Protein AF-A0AAW7ZIC2-F1 (afdb_monomer)

Secondary structure (DSSP, 8-state):
----------PPPHHHHHHHHHHHHHHHHHHHHHHHHHHHHHHHHHHHHHHHHHHHHHHHHHHHHHHT-SEEEE-TTSSEEEEEEEEE-TTS-EEEEEEEEEEETTTTEEEEEEEESSSPPPPEEEESSEEEEEEEEETTEEEEEEEE-------SS-----S--S-EEEEEEEE---GGGSS--

Sequence (185 aa):
MKLPFASTKAGFTLIEIMVVTSLVCILLAINYSLVQNHTLLAKKGYYRGDVHENLRLAANRMSRDIRQALEYTIGVDQRSIQITRSERDGAGNEVIRYITYSHDPVDMEVERSTRLTGPVSSPLPLASHICSLKFEQEGNAVVITITGEKTYVKEGDKGNELYDWQPYGLVLQTKVTPKLYRELQ

Organism: NCBI:txid1397668

Nearest PDB structures (foldseek):
  3doa-assembly1_A  TM=6.019E-01  e=7.765E+00  Staphylococcus aureus subsp. aureus Mu50
  5h3x-assembly1_A  TM=5.223E-01  e=6.239E+00  Streptococcus suis
  5im6-assembly1_U  TM=3.559E-01  e=5.907E+00  Deinococcus radiodurans R1 = ATCC 13939 = DSM 20539

Structure (mmCIF, N/CA/C/O backbone):
data_AF-A0AAW7ZIC2-F1
#
_entry.id   AF-A0AAW7ZIC2-F1
#
loop_
_atom_site.group_PDB
_atom_site.id
_atom_site.type_symbol
_atom_site.label_atom_id
_atom_site.label_alt_id
_atom_site.label_comp_id
_atom_site.label_asym_id
_atom_site.label_entity_id
_atom_site.label_seq_id
_atom_site.pdbx_PDB_ins_code
_atom_site.Cartn_x
_atom_site.Cartn_y
_atom_site.Cartn_z
_atom_site.occupancy
_atom_site.B_iso_or_equiv
_atom_site.auth_seq_id
_atom_site.auth_comp_id
_atom_site.auth_asym_id
_atom_site.auth_atom_id
_atom_site.pdbx_PDB_model_num
ATOM 1 N N . MET A 1 1 ? 77.230 -2.642 -27.133 1.00 43.75 1 MET A N 1
ATOM 2 C CA . MET A 1 1 ? 75.980 -3.426 -27.213 1.00 43.75 1 MET A CA 1
ATOM 3 C C . MET A 1 1 ? 74.828 -2.441 -27.403 1.00 43.75 1 MET A C 1
ATOM 5 O O . MET A 1 1 ? 74.472 -1.755 -26.458 1.00 43.75 1 MET A O 1
ATOM 9 N N . LYS A 1 2 ? 74.358 -2.242 -28.642 1.00 39.69 2 LYS A N 1
ATOM 10 C CA . LYS A 1 2 ? 73.239 -1.344 -28.989 1.00 39.69 2 LYS A CA 1
ATOM 11 C C . LYS A 1 2 ? 72.136 -2.206 -29.605 1.00 39.69 2 LYS A C 1
ATOM 13 O O . LYS A 1 2 ? 72.404 -2.901 -30.579 1.00 39.69 2 LYS A O 1
ATOM 18 N N . LEU A 1 3 ? 70.944 -2.189 -29.013 1.00 48.09 3 LEU A N 1
ATOM 19 C CA . LEU A 1 3 ? 69.752 -2.845 -29.555 1.00 48.09 3 LEU A CA 1
ATOM 20 C C . LEU A 1 3 ? 69.249 -2.045 -30.768 1.00 48.09 3 LEU A C 1
ATOM 22 O O . LEU A 1 3 ? 69.029 -0.838 -30.627 1.00 48.09 3 LEU A O 1
ATOM 26 N N . PRO A 1 4 ? 69.059 -2.663 -31.946 1.00 51.03 4 PRO A N 1
ATOM 27 C CA . PRO A 1 4 ? 68.493 -1.979 -33.093 1.00 51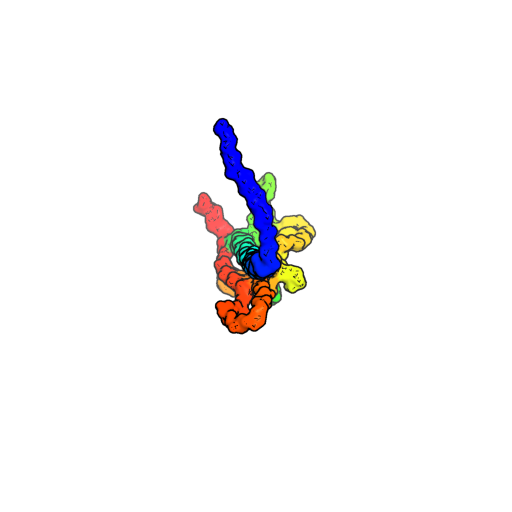.03 4 PRO A CA 1
ATOM 28 C C . PRO A 1 4 ? 66.964 -2.032 -33.005 1.00 51.03 4 PRO A C 1
ATOM 30 O O . PRO A 1 4 ? 66.328 -2.915 -33.571 1.00 51.03 4 PRO A O 1
ATOM 33 N N . PHE A 1 5 ? 66.349 -1.057 -32.333 1.00 55.12 5 PHE A N 1
ATOM 34 C CA . PHE A 1 5 ? 64.976 -0.679 -32.673 1.00 55.12 5 PHE A CA 1
ATOM 35 C C . PHE A 1 5 ? 65.039 0.155 -33.953 1.00 55.12 5 PHE A C 1
ATOM 37 O O . PHE A 1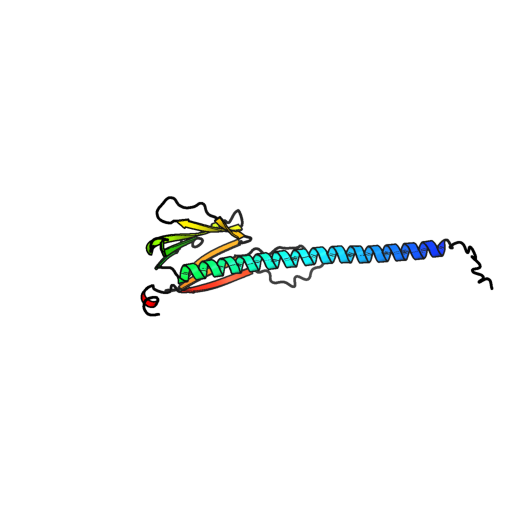 5 ? 65.061 1.385 -33.928 1.00 55.12 5 PHE A O 1
ATOM 44 N N . ALA A 1 6 ? 65.145 -0.535 -35.088 1.00 50.00 6 ALA A N 1
ATOM 45 C CA . ALA A 1 6 ? 64.889 0.064 -36.383 1.00 50.00 6 ALA A CA 1
ATOM 46 C C . ALA A 1 6 ? 63.402 0.450 -36.422 1.00 50.00 6 ALA A C 1
ATOM 48 O O . ALA A 1 6 ? 62.524 -0.393 -36.579 1.00 50.00 6 ALA A O 1
ATOM 49 N N . SER A 1 7 ? 63.123 1.736 -36.213 1.00 60.91 7 SER A N 1
ATOM 50 C CA . SER A 1 7 ? 61.813 2.329 -36.460 1.00 60.91 7 SER A CA 1
ATOM 51 C C . SER A 1 7 ? 61.608 2.432 -37.970 1.00 60.91 7 SER A C 1
ATOM 53 O O . SER A 1 7 ? 61.922 3.442 -38.600 1.00 60.91 7 SER A O 1
ATOM 55 N N . THR A 1 8 ? 61.118 1.356 -38.579 1.00 53.00 8 THR A N 1
ATOM 56 C CA . THR A 1 8 ? 60.571 1.395 -39.934 1.00 53.00 8 THR A CA 1
ATOM 57 C C . THR A 1 8 ? 59.253 2.158 -39.863 1.00 53.00 8 THR A C 1
ATOM 59 O O . THR A 1 8 ? 58.250 1.639 -39.379 1.00 53.00 8 THR A O 1
ATOM 62 N N . LYS A 1 9 ? 59.252 3.419 -40.310 1.00 59.09 9 LYS A N 1
ATOM 63 C CA . LYS A 1 9 ? 58.033 4.207 -40.532 1.00 59.09 9 LYS A CA 1
ATOM 64 C C . LYS A 1 9 ? 57.264 3.624 -41.724 1.00 59.09 9 LYS A C 1
ATOM 66 O O . LYS A 1 9 ? 57.285 4.188 -42.813 1.00 59.09 9 LYS A O 1
ATOM 71 N N . ALA A 1 10 ? 56.632 2.470 -41.540 1.00 66.50 10 ALA A N 1
ATOM 72 C CA . ALA A 1 10 ? 55.612 1.989 -42.458 1.00 66.50 10 ALA A CA 1
ATOM 73 C C . ALA A 1 10 ? 54.361 2.850 -42.230 1.00 66.50 10 ALA A C 1
ATOM 75 O O . ALA A 1 10 ? 53.795 2.848 -41.139 1.00 66.50 10 ALA A O 1
ATOM 76 N N . GLY A 1 11 ? 53.997 3.673 -43.215 1.00 70.88 11 GLY A N 1
ATOM 77 C CA . GLY A 1 11 ? 52.745 4.424 -43.171 1.00 70.88 11 GLY A CA 1
ATOM 78 C C . GLY A 1 11 ? 51.557 3.467 -43.246 1.00 70.88 11 GLY A C 1
ATOM 79 O O . GLY A 1 11 ? 51.609 2.485 -43.984 1.00 70.88 11 GLY A O 1
ATOM 80 N N . PHE A 1 12 ? 50.497 3.753 -42.490 1.00 78.06 12 PHE A N 1
ATOM 81 C CA . PHE A 1 12 ? 49.258 2.984 -42.569 1.00 78.06 12 PHE A CA 1
ATOM 82 C C . PHE A 1 12 ? 48.650 3.105 -43.962 1.00 78.06 12 PHE A C 1
ATOM 84 O O . PHE A 1 12 ? 48.563 4.199 -44.529 1.00 78.06 12 PHE A O 1
ATOM 91 N N . THR A 1 13 ? 48.219 1.977 -44.515 1.00 88.44 13 THR A N 1
ATOM 92 C CA . THR A 1 13 ? 47.515 1.987 -45.797 1.00 88.44 13 THR A CA 1
ATOM 93 C C . THR A 1 13 ? 46.092 2.512 -45.602 1.00 88.44 13 THR A C 1
ATOM 95 O O . THR A 1 13 ? 45.477 2.324 -44.552 1.00 88.44 13 THR A O 1
ATOM 98 N N . LEU A 1 14 ? 45.536 3.170 -46.623 1.00 85.12 14 LEU A N 1
ATOM 99 C CA . LEU A 1 14 ? 44.177 3.720 -46.551 1.00 85.12 14 LEU A CA 1
ATOM 100 C C . LEU A 1 14 ? 43.138 2.625 -46.253 1.00 85.12 14 LEU A C 1
ATOM 102 O O . LEU A 1 14 ? 42.216 2.844 -45.471 1.00 85.12 14 LEU A O 1
ATOM 106 N N . ILE A 1 15 ? 43.332 1.426 -46.811 1.00 92.31 15 ILE A N 1
ATOM 107 C CA . ILE A 1 15 ? 42.458 0.274 -46.568 1.00 92.31 15 ILE A CA 1
ATOM 108 C C . ILE A 1 15 ? 42.515 -0.208 -45.114 1.00 92.31 15 ILE A C 1
ATOM 110 O O . ILE A 1 15 ? 41.482 -0.530 -44.538 1.00 92.31 15 ILE A O 1
ATOM 114 N N . GLU A 1 16 ? 43.689 -0.193 -44.485 1.00 85.25 16 GLU A N 1
ATOM 115 C CA . GLU A 1 16 ? 43.855 -0.575 -43.082 1.00 85.25 16 GLU A CA 1
ATOM 116 C C . GLU A 1 16 ? 43.111 0.392 -42.153 1.00 85.25 16 GLU A C 1
ATOM 118 O O . GLU A 1 16 ? 42.396 -0.042 -41.252 1.00 85.25 16 GLU A O 1
ATOM 123 N N . ILE A 1 17 ? 43.160 1.697 -42.441 1.00 90.62 17 ILE A N 1
ATOM 124 C CA . ILE A 1 17 ? 42.385 2.706 -41.702 1.00 90.62 17 ILE A CA 1
ATOM 125 C C . ILE A 1 17 ? 40.875 2.493 -41.892 1.00 90.62 17 ILE A C 1
ATOM 127 O O . ILE A 1 17 ? 40.112 2.607 -40.930 1.00 90.62 17 ILE A O 1
ATOM 131 N N . MET A 1 18 ? 40.415 2.143 -43.097 1.00 91.56 18 MET A N 1
ATOM 132 C CA . MET A 1 18 ? 38.996 1.842 -43.339 1.00 91.56 18 MET A CA 1
ATOM 133 C C . MET A 1 18 ? 38.531 0.602 -42.568 1.00 91.56 18 MET A C 1
ATOM 135 O O . MET A 1 18 ? 37.459 0.609 -41.965 1.00 91.56 18 MET A O 1
ATOM 139 N N . VAL A 1 19 ? 39.350 -0.450 -42.529 1.00 94.50 19 VAL A N 1
ATOM 140 C CA . VAL A 1 19 ? 39.033 -1.668 -41.772 1.00 94.50 19 VAL A CA 1
ATOM 141 C C . VAL A 1 19 ? 38.990 -1.366 -40.275 1.00 94.50 19 VAL A C 1
ATOM 143 O O . VAL A 1 19 ? 38.003 -1.695 -39.618 1.00 94.50 19 VAL A O 1
ATOM 146 N N . VAL A 1 20 ? 39.993 -0.674 -39.731 1.00 95.31 20 VAL A N 1
ATOM 147 C CA . VAL A 1 20 ? 40.028 -0.314 -38.304 1.00 95.31 20 VAL A CA 1
ATOM 148 C C . VAL A 1 20 ? 38.837 0.564 -37.923 1.00 95.31 20 VAL A C 1
ATOM 150 O O . VAL A 1 20 ? 38.175 0.287 -36.925 1.00 95.31 20 VAL A O 1
ATOM 153 N N . THR A 1 21 ? 38.509 1.582 -38.721 1.00 94.25 21 THR A N 1
ATOM 154 C CA . THR A 1 21 ? 37.351 2.446 -38.436 1.00 94.25 21 THR A CA 1
ATOM 155 C C . THR A 1 21 ? 36.039 1.666 -38.493 1.00 94.25 21 THR A C 1
ATOM 157 O O . THR A 1 21 ? 35.212 1.826 -37.598 1.00 94.25 21 THR A O 1
ATOM 160 N N . SER A 1 22 ? 35.872 0.748 -39.452 1.00 94.75 22 SER A N 1
ATOM 161 C CA . SER A 1 22 ? 34.688 -0.119 -39.520 1.00 94.75 22 SER A CA 1
ATOM 162 C C . SER A 1 22 ? 34.536 -1.015 -38.283 1.00 94.75 22 SER A C 1
ATOM 164 O O . SER A 1 22 ? 33.446 -1.108 -37.717 1.00 94.75 22 SER A O 1
ATOM 166 N N . LEU A 1 23 ? 35.635 -1.603 -37.798 1.00 96.12 23 LEU A N 1
ATOM 167 C CA . LEU A 1 23 ? 35.641 -2.435 -36.594 1.00 96.12 23 LEU A CA 1
ATOM 168 C C . LEU A 1 23 ? 35.321 -1.613 -35.345 1.00 96.12 23 LEU A C 1
ATOM 170 O O . LEU A 1 23 ? 34.541 -2.056 -34.503 1.00 96.12 23 LEU A O 1
ATOM 174 N N . VAL A 1 24 ? 35.863 -0.397 -35.244 1.00 96.56 24 VAL A N 1
ATOM 175 C CA . VAL A 1 24 ? 35.547 0.530 -34.150 1.00 96.56 24 VAL A CA 1
ATOM 176 C C . VAL A 1 24 ? 34.067 0.917 -34.175 1.00 96.56 24 VAL A C 1
ATOM 178 O O . VAL A 1 24 ? 33.423 0.884 -33.129 1.00 96.56 24 VAL A O 1
ATOM 181 N N . CYS A 1 25 ? 33.486 1.211 -35.342 1.00 97.00 25 CYS A N 1
ATOM 182 C CA . CYS A 1 25 ? 32.055 1.506 -35.460 1.00 97.00 25 CYS A CA 1
ATOM 183 C C . CYS A 1 25 ? 31.180 0.330 -35.007 1.00 97.00 25 CYS A C 1
ATOM 185 O O . CYS A 1 25 ? 30.217 0.539 -34.270 1.00 97.00 25 CYS A O 1
ATOM 187 N N . ILE A 1 26 ? 31.528 -0.902 -35.390 1.00 97.00 26 ILE A N 1
ATOM 188 C CA . ILE A 1 26 ? 30.808 -2.108 -34.955 1.00 97.00 26 ILE A CA 1
ATOM 189 C C . ILE A 1 26 ? 30.923 -2.284 -33.437 1.00 97.00 26 ILE A C 1
ATOM 191 O O . ILE A 1 26 ? 29.915 -2.499 -32.764 1.00 97.00 26 ILE A O 1
ATOM 195 N N . LEU A 1 27 ? 32.125 -2.138 -32.874 1.00 96.62 27 LEU A N 1
ATOM 196 C CA . LEU A 1 27 ? 32.345 -2.234 -31.429 1.00 96.62 27 LEU A CA 1
ATOM 197 C C . LEU A 1 27 ? 31.555 -1.175 -30.654 1.00 96.62 27 LEU A C 1
ATOM 199 O O . LEU A 1 27 ? 30.980 -1.480 -29.608 1.00 96.62 27 LEU A O 1
ATOM 203 N N . LEU A 1 28 ? 31.494 0.057 -31.158 1.00 95.88 28 LEU A N 1
ATOM 204 C CA . LEU A 1 28 ? 30.704 1.126 -30.551 1.00 95.88 28 LEU A CA 1
ATOM 205 C C . LEU A 1 28 ? 29.201 0.843 -30.643 1.00 95.88 28 LEU A C 1
ATOM 207 O O . LEU A 1 28 ? 28.496 1.043 -29.658 1.00 95.88 28 LEU A O 1
ATOM 211 N N . ALA A 1 29 ? 28.716 0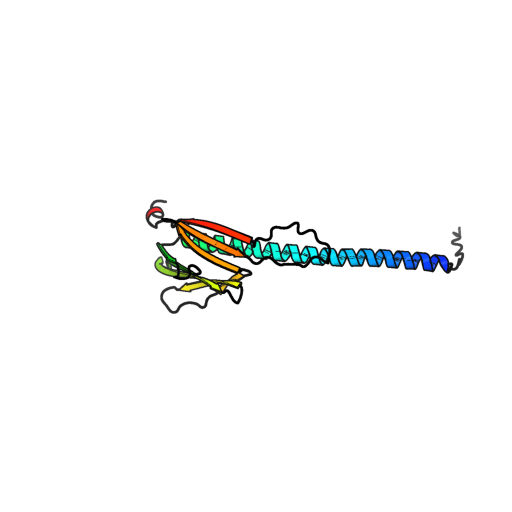.323 -31.773 1.00 94.94 29 ALA A N 1
ATOM 212 C CA . ALA A 1 29 ? 27.312 -0.048 -31.941 1.00 94.94 29 ALA A CA 1
ATOM 213 C C . ALA A 1 29 ? 26.891 -1.162 -30.968 1.00 94.94 29 ALA A C 1
ATOM 215 O O . ALA A 1 29 ? 25.844 -1.059 -30.325 1.00 94.94 29 ALA A O 1
ATOM 216 N N . ILE A 1 30 ? 27.731 -2.190 -30.799 1.00 95.38 30 ILE A N 1
ATOM 217 C CA . ILE A 1 30 ? 27.494 -3.275 -29.836 1.00 95.38 30 ILE A CA 1
ATOM 218 C C . ILE A 1 30 ? 27.468 -2.725 -28.406 1.00 95.38 30 ILE A C 1
ATOM 220 O O . ILE A 1 30 ? 26.523 -2.995 -27.665 1.00 95.38 30 ILE A O 1
ATOM 224 N N . ASN A 1 31 ? 28.460 -1.915 -28.023 1.00 92.75 31 ASN A N 1
ATOM 225 C CA . ASN A 1 31 ? 28.505 -1.309 -26.689 1.00 92.75 31 ASN A CA 1
ATOM 226 C C . ASN A 1 31 ? 27.286 -0.424 -26.417 1.00 92.75 31 ASN A C 1
ATOM 228 O O . ASN A 1 31 ? 26.676 -0.526 -25.354 1.00 92.75 31 ASN A O 1
ATOM 232 N N . TYR A 1 32 ? 26.890 0.403 -27.384 1.00 93.50 32 TYR A N 1
ATOM 233 C CA . TYR A 1 32 ? 25.706 1.245 -27.262 1.00 93.50 32 TYR A CA 1
ATOM 234 C C . TYR A 1 32 ? 24.438 0.409 -27.056 1.00 93.50 32 TYR A C 1
ATOM 236 O O . TYR A 1 32 ? 23.650 0.694 -26.152 1.00 93.50 32 TYR A O 1
ATOM 244 N N . SER A 1 33 ? 24.267 -0.668 -27.830 1.00 90.25 33 SER A N 1
ATOM 245 C CA . SER A 1 33 ? 23.132 -1.580 -27.668 1.00 90.25 33 SER A CA 1
ATOM 246 C C . SER A 1 33 ? 23.122 -2.256 -26.295 1.00 90.25 33 SER A C 1
ATOM 248 O O . SER A 1 33 ? 22.057 -2.373 -25.691 1.00 90.25 33 SER A O 1
ATOM 250 N N . LEU A 1 34 ? 24.280 -2.682 -25.783 1.00 89.44 34 LEU A N 1
ATOM 251 C CA . LEU A 1 34 ? 24.381 -3.297 -24.458 1.00 89.44 34 LEU A CA 1
ATOM 252 C C . LEU A 1 34 ? 24.001 -2.315 -23.347 1.00 89.44 34 LEU A C 1
ATOM 254 O O . LEU A 1 34 ? 23.218 -2.671 -22.469 1.00 89.44 34 LEU A O 1
ATOM 258 N N . VAL A 1 35 ? 24.490 -1.074 -23.400 1.00 88.38 35 VAL A N 1
ATOM 259 C CA . VAL A 1 35 ? 24.160 -0.042 -22.403 1.00 88.38 35 VAL A CA 1
ATOM 260 C C . VAL A 1 35 ? 22.661 0.275 -22.409 1.00 88.38 35 VAL A C 1
ATOM 262 O O . VAL A 1 35 ? 22.039 0.330 -21.346 1.00 88.38 35 VAL A O 1
ATOM 265 N N . GLN A 1 36 ? 22.051 0.424 -23.586 1.00 81.25 36 GLN A N 1
ATOM 266 C CA . GLN A 1 36 ? 20.606 0.651 -23.697 1.00 81.25 36 GLN A CA 1
ATOM 267 C C . GLN A 1 36 ? 19.807 -0.513 -23.094 1.00 81.25 36 GLN A C 1
ATOM 269 O O . GLN A 1 36 ? 18.943 -0.303 -22.244 1.00 81.25 36 GLN A O 1
ATOM 274 N N . ASN A 1 37 ? 20.160 -1.754 -23.432 1.00 77.62 37 ASN A N 1
ATOM 275 C CA . ASN A 1 37 ? 19.476 -2.931 -22.898 1.00 77.62 37 ASN A CA 1
ATOM 276 C C . ASN A 1 37 ? 19.650 -3.072 -21.378 1.00 77.62 37 ASN A C 1
ATOM 278 O O . ASN A 1 37 ? 18.678 -3.327 -20.667 1.00 77.62 37 ASN A O 1
ATOM 282 N N . HIS A 1 38 ? 20.856 -2.851 -20.848 1.00 77.62 38 HIS A N 1
ATOM 283 C CA . HIS A 1 38 ? 21.102 -2.917 -19.406 1.00 77.62 38 HIS A CA 1
ATOM 284 C C . HIS A 1 38 ? 20.337 -1.849 -18.628 1.00 77.62 38 HIS A C 1
ATOM 286 O O . HIS A 1 38 ? 19.777 -2.152 -17.576 1.00 77.62 38 HIS A O 1
ATOM 292 N N . THR A 1 39 ? 20.274 -0.615 -19.129 1.00 74.31 39 THR A N 1
ATOM 293 C CA . THR A 1 39 ? 19.537 0.458 -18.444 1.00 74.31 39 THR A CA 1
ATOM 294 C C . THR A 1 39 ? 18.030 0.206 -18.430 1.00 74.31 39 THR A C 1
ATOM 296 O O . THR A 1 39 ? 17.388 0.449 -17.407 1.00 74.31 39 THR A O 1
ATOM 299 N N . LEU A 1 40 ? 17.466 -0.337 -19.513 1.00 70.12 40 LEU A N 1
ATOM 300 C CA . LEU A 1 40 ? 16.058 -0.741 -19.568 1.00 70.12 40 LEU A CA 1
ATOM 301 C C . LEU A 1 40 ? 15.756 -1.887 -18.592 1.00 70.12 40 LEU A C 1
ATOM 303 O O . LEU A 1 40 ? 14.794 -1.809 -17.824 1.00 70.12 40 LEU A O 1
ATOM 307 N N . LEU A 1 41 ? 16.600 -2.922 -18.573 1.00 69.06 41 LEU A N 1
ATOM 308 C CA . LEU A 1 41 ? 16.445 -4.065 -17.670 1.00 69.06 41 LEU A CA 1
A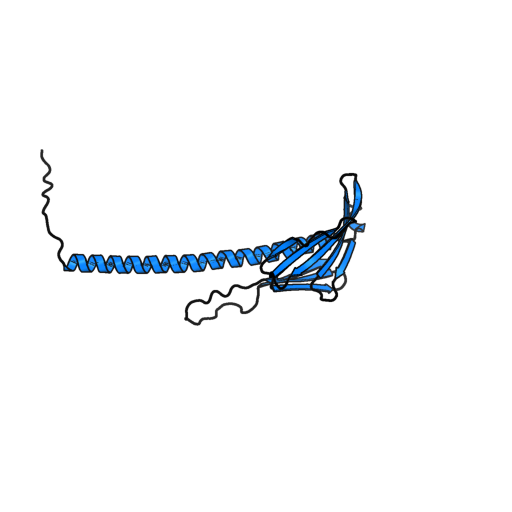TOM 309 C C . LEU A 1 41 ? 16.604 -3.669 -16.197 1.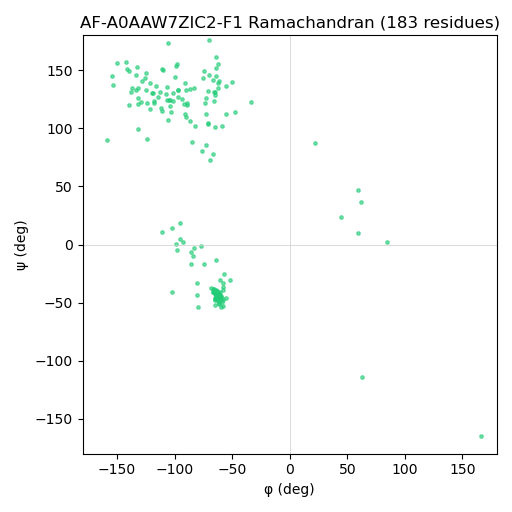00 69.06 41 LEU A C 1
ATOM 311 O O . LEU A 1 41 ? 15.811 -4.102 -15.362 1.00 69.06 41 LEU A O 1
ATOM 315 N N . ALA A 1 42 ? 17.582 -2.818 -15.877 1.00 63.34 42 ALA A N 1
ATOM 316 C CA . ALA A 1 42 ? 17.809 -2.342 -14.517 1.00 63.34 42 ALA A CA 1
ATOM 317 C C . ALA A 1 42 ? 16.594 -1.563 -13.999 1.00 63.34 42 ALA A C 1
ATOM 319 O O . ALA A 1 42 ? 16.057 -1.897 -12.945 1.00 63.34 42 ALA A O 1
ATOM 320 N N . LYS A 1 43 ? 16.091 -0.590 -14.772 1.00 64.25 43 LYS A N 1
ATOM 321 C CA . LYS A 1 43 ? 14.902 0.199 -14.402 1.00 64.25 43 LYS A CA 1
ATOM 322 C C . LYS A 1 43 ? 13.669 -0.678 -14.159 1.00 64.25 43 LYS A C 1
ATOM 324 O O . LYS A 1 43 ? 12.932 -0.436 -13.208 1.00 64.25 43 LYS A O 1
ATOM 329 N N . LYS A 1 44 ? 13.476 -1.724 -14.971 1.00 62.34 44 LYS A N 1
ATOM 330 C CA . LYS A 1 44 ? 12.378 -2.695 -14.809 1.00 62.34 44 LYS A CA 1
ATOM 331 C C . LYS A 1 44 ? 12.495 -3.498 -13.509 1.00 62.34 44 LYS A C 1
ATOM 333 O O . LYS A 1 44 ? 11.484 -3.738 -12.851 1.00 62.34 44 LYS A O 1
ATOM 338 N N . GLY A 1 45 ? 13.709 -3.919 -13.151 1.00 60.12 45 GLY A N 1
ATOM 339 C CA . GLY A 1 45 ? 13.982 -4.660 -11.918 1.00 60.12 45 GLY A CA 1
ATOM 340 C C . GLY A 1 45 ? 13.701 -3.838 -10.661 1.00 60.12 45 GLY A C 1
ATOM 341 O O . GLY A 1 45 ? 12.999 -4.325 -9.778 1.00 60.12 45 GLY A O 1
ATOM 342 N N . TYR A 1 46 ? 14.186 -2.591 -10.623 1.00 60.91 46 TYR A N 1
ATOM 343 C CA . TYR A 1 46 ? 13.965 -1.680 -9.495 1.00 60.91 46 TYR A CA 1
ATOM 344 C C . TYR A 1 46 ? 12.479 -1.417 -9.268 1.00 60.91 46 TYR A C 1
ATOM 346 O O . TYR A 1 46 ? 11.962 -1.742 -8.208 1.00 60.91 46 TYR A O 1
ATOM 354 N N . TYR A 1 47 ? 11.757 -0.980 -10.303 1.00 67.81 47 TYR A N 1
ATOM 355 C CA . TYR A 1 47 ? 10.345 -0.635 -10.146 1.00 67.81 47 TYR A CA 1
ATOM 356 C C . TYR A 1 47 ? 9.489 -1.835 -9.708 1.00 67.81 47 TYR A C 1
ATOM 358 O O . TYR A 1 47 ? 8.634 -1.721 -8.833 1.00 67.81 47 TYR A O 1
ATOM 366 N N . ARG A 1 48 ? 9.718 -3.024 -10.286 1.00 69.12 48 ARG A N 1
ATOM 367 C CA . ARG A 1 48 ? 8.995 -4.235 -9.868 1.00 69.12 48 ARG A CA 1
ATOM 368 C C . ARG A 1 48 ? 9.300 -4.601 -8.412 1.00 69.12 48 ARG A C 1
ATOM 370 O O . ARG A 1 48 ? 8.394 -5.039 -7.704 1.00 69.12 48 ARG A O 1
ATOM 377 N N . GLY A 1 49 ? 10.557 -4.461 -7.991 1.00 74.69 49 GLY A N 1
ATOM 378 C CA . GLY A 1 49 ? 10.970 -4.665 -6.604 1.00 74.69 49 GLY A CA 1
ATOM 379 C C . GLY A 1 49 ? 10.232 -3.723 -5.657 1.00 74.69 49 GLY A C 1
ATOM 380 O O . GLY A 1 49 ? 9.607 -4.193 -4.708 1.00 74.69 49 GLY A O 1
ATOM 381 N N . ASP A 1 50 ? 10.211 -2.435 -5.993 1.00 83.25 50 ASP A N 1
ATOM 382 C CA . ASP A 1 50 ? 9.603 -1.381 -5.181 1.00 83.25 50 ASP A CA 1
ATOM 383 C C . ASP A 1 50 ? 8.096 -1.608 -4.989 1.00 83.25 50 ASP A C 1
ATOM 385 O O . ASP A 1 50 ? 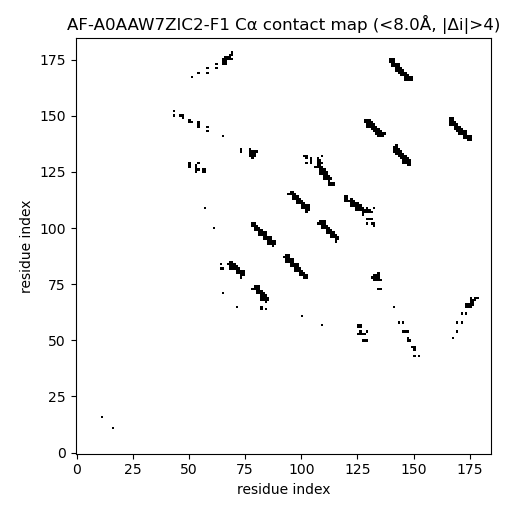7.592 -1.518 -3.870 1.00 83.25 50 ASP A O 1
ATOM 389 N N . VAL A 1 51 ? 7.355 -1.978 -6.042 1.00 85.50 51 VAL A N 1
ATOM 390 C CA . VAL A 1 51 ? 5.914 -2.280 -5.921 1.00 85.50 51 VAL A CA 1
ATOM 391 C C . VAL A 1 51 ? 5.674 -3.491 -5.015 1.00 85.50 51 VAL A C 1
ATOM 393 O O . VAL A 1 51 ? 4.807 -3.453 -4.142 1.00 85.50 51 VAL A O 1
ATOM 396 N N . HIS A 1 52 ? 6.439 -4.575 -5.180 1.00 85.50 52 HIS A N 1
ATOM 397 C CA . HIS A 1 52 ? 6.291 -5.758 -4.326 1.00 85.50 52 HIS A CA 1
ATOM 398 C C . HIS A 1 52 ? 6.625 -5.465 -2.860 1.00 85.50 52 HIS A C 1
ATOM 400 O O . HIS A 1 52 ? 5.946 -5.974 -1.962 1.00 85.50 52 HIS A O 1
ATOM 406 N N . GLU A 1 53 ? 7.650 -4.653 -2.607 1.00 88.56 53 GLU A N 1
ATOM 407 C CA . GLU A 1 53 ? 8.012 -4.219 -1.263 1.00 88.56 53 GLU A CA 1
ATOM 408 C C . GLU A 1 53 ? 6.911 -3.356 -0.641 1.00 88.56 53 GLU A C 1
ATOM 410 O O . GLU A 1 53 ? 6.487 -3.643 0.479 1.00 88.56 53 GLU A O 1
ATOM 415 N N . ASN A 1 54 ? 6.368 -2.393 -1.388 1.00 90.69 54 ASN A N 1
ATOM 416 C CA . ASN A 1 54 ? 5.244 -1.557 -0.966 1.00 90.69 54 ASN A CA 1
ATOM 417 C C . ASN A 1 54 ? 4.002 -2.388 -0.615 1.00 90.69 54 ASN A C 1
ATOM 419 O O . ASN A 1 54 ? 3.433 -2.232 0.469 1.00 90.69 54 ASN A O 1
ATOM 423 N N . LEU A 1 55 ? 3.622 -3.344 -1.472 1.00 89.88 55 LEU A N 1
ATOM 424 C CA . LEU A 1 55 ? 2.509 -4.264 -1.208 1.00 89.88 55 LEU A CA 1
ATOM 425 C C . LEU A 1 55 ? 2.732 -5.067 0.077 1.00 89.88 55 LEU A C 1
ATOM 427 O O . LEU A 1 55 ? 1.838 -5.183 0.921 1.00 89.88 55 LEU A O 1
ATOM 431 N N . ARG A 1 56 ? 3.942 -5.606 0.251 1.00 90.81 56 ARG A N 1
ATOM 432 C CA . ARG A 1 56 ? 4.312 -6.388 1.433 1.00 90.81 56 ARG A CA 1
ATOM 433 C C . ARG A 1 56 ? 4.333 -5.531 2.697 1.00 90.81 56 ARG A C 1
ATOM 435 O O . ARG A 1 56 ? 3.887 -5.999 3.746 1.00 90.81 56 ARG A O 1
ATOM 442 N N . LEU A 1 57 ? 4.849 -4.307 2.624 1.00 93.06 57 LEU A N 1
ATOM 443 C CA . LEU A 1 57 ? 4.886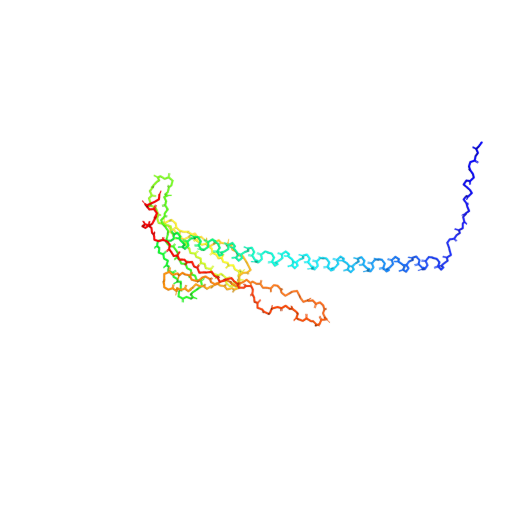 -3.355 3.731 1.00 93.06 57 LEU A CA 1
ATOM 444 C C . LEU A 1 57 ? 3.465 -3.018 4.189 1.00 93.06 57 LEU A C 1
ATOM 446 O O . LEU A 1 57 ? 3.153 -3.184 5.373 1.00 93.06 57 LEU A O 1
ATOM 450 N N . ALA A 1 58 ? 2.601 -2.632 3.249 1.00 93.12 58 ALA A N 1
ATOM 451 C CA . ALA A 1 58 ? 1.205 -2.304 3.501 1.00 93.12 58 ALA A CA 1
ATOM 452 C C . ALA A 1 58 ? 0.464 -3.486 4.143 1.00 93.12 58 ALA A C 1
ATOM 454 O O . ALA A 1 58 ? -0.100 -3.352 5.232 1.00 93.12 58 ALA A O 1
ATOM 455 N N . ALA A 1 59 ? 0.538 -4.674 3.533 1.00 91.94 59 ALA A N 1
ATOM 456 C CA . ALA A 1 59 ? -0.142 -5.866 4.035 1.00 91.94 59 ALA A CA 1
ATOM 457 C C . ALA A 1 59 ? 0.350 -6.293 5.421 1.00 91.94 59 ALA A C 1
ATOM 459 O O . ALA A 1 59 ? -0.464 -6.572 6.301 1.00 91.94 59 ALA A O 1
ATOM 460 N N . ASN A 1 60 ? 1.665 -6.305 5.661 1.00 93.19 60 ASN A N 1
ATOM 461 C CA . ASN A 1 60 ? 2.211 -6.683 6.966 1.00 93.19 60 ASN A CA 1
ATOM 462 C C . ASN A 1 60 ? 1.812 -5.694 8.059 1.00 93.19 60 ASN A C 1
ATOM 464 O O . ASN A 1 60 ? 1.474 -6.105 9.174 1.00 93.19 60 ASN A O 1
ATOM 468 N N . ARG A 1 61 ? 1.845 -4.393 7.750 1.00 93.75 61 ARG A N 1
ATOM 469 C CA . ARG A 1 61 ? 1.463 -3.344 8.694 1.00 93.75 61 ARG A CA 1
ATOM 470 C C . ARG A 1 61 ? -0.020 -3.444 9.045 1.00 93.75 61 ARG A C 1
ATOM 472 O O . ARG A 1 61 ? -0.339 -3.533 10.229 1.00 93.75 61 ARG A O 1
ATOM 479 N N . MET A 1 62 ? -0.892 -3.502 8.039 1.00 94.19 62 MET A N 1
ATOM 480 C CA . MET A 1 62 ? -2.340 -3.620 8.231 1.00 94.19 62 MET A CA 1
ATOM 481 C C . MET A 1 62 ? -2.707 -4.923 8.943 1.00 94.19 62 MET A C 1
ATOM 483 O O . MET A 1 62 ? -3.416 -4.891 9.943 1.00 94.19 62 MET A O 1
ATOM 487 N N . SER A 1 63 ? -2.154 -6.063 8.512 1.00 92.81 63 SER A N 1
ATOM 488 C CA . SER A 1 63 ? -2.376 -7.363 9.159 1.00 92.81 63 SER A CA 1
ATOM 489 C C . SER A 1 63 ? -2.017 -7.337 10.639 1.00 92.81 63 SER A C 1
ATOM 491 O O . SER A 1 63 ? -2.765 -7.838 11.479 1.00 92.81 63 SER A O 1
ATOM 493 N N . ARG A 1 64 ? -0.861 -6.760 10.982 1.00 92.00 64 ARG A N 1
ATOM 494 C CA . ARG A 1 64 ? -0.420 -6.658 12.372 1.00 92.00 64 ARG A CA 1
ATOM 495 C C . ARG A 1 64 ? -1.362 -5.785 13.191 1.00 92.00 64 ARG A C 1
ATOM 497 O O . ARG A 1 64 ? -1.705 -6.180 14.300 1.00 92.00 64 ARG A O 1
ATOM 504 N N . ASP A 1 65 ? -1.766 -4.636 12.665 1.00 92.06 65 ASP A N 1
ATOM 505 C CA . ASP A 1 65 ? -2.637 -3.720 13.396 1.00 92.06 65 ASP A CA 1
ATOM 506 C C . ASP A 1 65 ? -4.045 -4.322 13.574 1.00 92.06 65 ASP A C 1
ATOM 508 O O . ASP A 1 65 ? -4.587 -4.240 14.672 1.00 92.06 65 ASP A O 1
ATOM 512 N N . ILE A 1 66 ? -4.575 -5.040 12.574 1.00 91.38 66 ILE A N 1
ATOM 513 C CA . ILE A 1 66 ? -5.851 -5.774 12.676 1.00 91.38 66 ILE A CA 1
ATOM 514 C C . ILE A 1 66 ? -5.761 -6.916 13.697 1.00 91.38 66 ILE A C 1
ATOM 516 O O . ILE A 1 66 ? -6.658 -7.081 14.518 1.00 91.38 66 ILE A O 1
ATOM 520 N N . ARG A 1 67 ? -4.665 -7.689 13.718 1.00 89.25 67 ARG A N 1
ATOM 521 C CA . ARG A 1 67 ? -4.476 -8.753 14.727 1.00 89.25 67 ARG A CA 1
ATOM 522 C C . ARG A 1 67 ? -4.462 -8.219 16.154 1.00 89.25 67 ARG A C 1
ATOM 524 O O . ARG A 1 67 ? -4.825 -8.937 17.077 1.00 89.25 67 ARG A O 1
ATOM 531 N N . GLN A 1 68 ? -3.998 -6.987 16.336 1.00 89.00 68 GLN A N 1
ATOM 532 C CA . GLN A 1 68 ? -3.889 -6.326 17.636 1.00 89.00 68 GLN A CA 1
ATOM 533 C C . GLN A 1 68 ? -5.099 -5.439 17.959 1.00 89.00 68 GLN A C 1
ATOM 535 O O . GLN A 1 68 ? -5.075 -4.735 18.972 1.00 89.00 68 GLN A O 1
ATOM 540 N N . ALA A 1 69 ? -6.115 -5.441 17.096 1.00 88.50 69 ALA A N 1
ATOM 541 C CA . ALA A 1 69 ? -7.320 -4.654 17.258 1.00 88.50 69 ALA A CA 1
ATOM 542 C C . ALA A 1 69 ? -8.176 -5.181 18.412 1.00 88.50 69 ALA A C 1
ATOM 544 O O . ALA A 1 69 ? -8.263 -6.383 18.651 1.00 88.50 69 ALA A O 1
ATOM 545 N N . LEU A 1 70 ? -8.841 -4.263 19.104 1.00 87.88 70 LEU A N 1
ATOM 546 C CA . LEU A 1 70 ? -9.999 -4.582 19.934 1.00 87.88 70 LEU A CA 1
ATOM 547 C C . LEU A 1 70 ? -11.248 -4.712 19.068 1.00 87.88 70 LEU A C 1
ATOM 549 O O . LEU A 1 70 ? -12.035 -5.634 19.242 1.00 87.88 70 LEU A O 1
ATOM 553 N N . GLU A 1 71 ? -11.392 -3.786 18.126 1.00 89.19 71 GLU A N 1
ATOM 554 C CA . GLU A 1 71 ? -12.529 -3.676 17.227 1.00 89.19 71 GLU A CA 1
ATOM 555 C C . GLU A 1 71 ? -12.057 -3.063 15.908 1.00 89.19 71 GLU A C 1
ATOM 557 O O . GLU A 1 71 ? -11.034 -2.367 15.857 1.00 89.19 71 GLU A O 1
ATOM 562 N N . TYR A 1 72 ? -12.794 -3.327 14.837 1.00 91.62 72 TYR A N 1
ATOM 563 C CA . TYR A 1 72 ? -12.577 -2.708 13.543 1.00 91.62 72 TYR A CA 1
ATOM 564 C C . TYR A 1 72 ? -13.912 -2.400 12.870 1.00 91.62 72 TYR A C 1
ATOM 566 O O . TYR A 1 72 ? -14.892 -3.121 13.045 1.00 91.62 72 TYR A O 1
ATOM 574 N N . THR A 1 73 ? -13.909 -1.360 12.048 1.00 92.88 73 THR A N 1
ATOM 575 C CA . THR A 1 73 ? -15.037 -0.956 11.213 1.00 92.88 73 THR A CA 1
ATOM 576 C C . THR A 1 73 ? -14.532 -0.789 9.791 1.00 92.88 73 THR A C 1
ATOM 578 O O . THR A 1 73 ? -13.607 -0.015 9.543 1.00 92.88 73 THR A O 1
ATOM 581 N N . ILE A 1 74 ? -15.122 -1.521 8.850 1.00 92.94 74 ILE A N 1
ATOM 582 C CA . ILE A 1 74 ? -14.836 -1.362 7.421 1.00 92.94 74 ILE A CA 1
ATOM 583 C C . ILE A 1 74 ? -15.694 -0.208 6.889 1.00 92.94 74 ILE A C 1
ATOM 585 O O . ILE A 1 74 ? -16.878 -0.112 7.217 1.00 92.94 74 ILE A O 1
ATOM 589 N N . GLY A 1 75 ? -15.095 0.684 6.099 1.00 90.44 75 GLY A N 1
ATOM 590 C CA . GLY A 1 75 ? -15.810 1.779 5.450 1.00 90.44 75 GLY A CA 1
ATOM 591 C C . GLY A 1 75 ? -16.874 1.269 4.478 1.00 90.44 75 GLY A C 1
ATOM 592 O O . GLY A 1 75 ? -16.773 0.166 3.944 1.00 90.44 75 GLY A O 1
ATOM 593 N N . VAL A 1 76 ? -17.900 2.083 4.219 1.00 88.81 76 VAL A N 1
ATOM 594 C CA . VAL A 1 76 ? -19.032 1.710 3.344 1.00 88.81 76 VAL A CA 1
ATOM 595 C C . VAL A 1 76 ? -18.567 1.324 1.935 1.00 88.81 76 VAL A C 1
ATOM 597 O O . VAL A 1 76 ? -19.140 0.444 1.301 1.00 88.81 76 VAL A O 1
ATOM 600 N N . ASP A 1 77 ? -17.499 1.959 1.460 1.00 89.88 77 ASP A N 1
ATOM 601 C CA . ASP A 1 77 ? -16.885 1.723 0.157 1.00 89.88 77 ASP A CA 1
ATOM 602 C C . ASP A 1 77 ? -15.903 0.541 0.132 1.00 89.88 77 ASP A C 1
ATOM 604 O O . ASP A 1 77 ? -15.360 0.226 -0.926 1.00 89.88 77 ASP A O 1
ATOM 608 N N . GLN A 1 78 ? -15.660 -0.105 1.279 1.00 90.81 78 GLN A N 1
ATOM 609 C CA . GLN A 1 78 ? -14.677 -1.176 1.473 1.00 90.81 78 GLN A CA 1
ATOM 610 C C . GLN A 1 78 ? -13.230 -0.778 1.145 1.00 90.81 78 GLN A C 1
ATOM 612 O O . GLN A 1 78 ? -12.357 -1.640 1.121 1.00 90.81 78 GLN A O 1
ATOM 617 N N . ARG A 1 79 ? -12.938 0.507 0.922 1.00 91.62 79 ARG A N 1
ATOM 618 C CA . ARG A 1 79 ? -11.584 1.008 0.605 1.00 91.62 79 ARG A CA 1
ATOM 619 C C . ARG A 1 79 ? -10.860 1.556 1.820 1.00 91.62 79 ARG A C 1
ATOM 621 O O . ARG A 1 79 ? -9.695 1.936 1.738 1.00 91.62 79 ARG A O 1
ATOM 628 N N . SER A 1 80 ? -11.551 1.596 2.949 1.00 93.56 80 SER A N 1
ATOM 629 C CA . SER A 1 80 ? -11.003 2.039 4.214 1.00 93.56 80 SER A CA 1
ATOM 630 C C . SER A 1 80 ? -11.348 1.074 5.337 1.00 93.56 80 SER A C 1
ATOM 632 O O . SER A 1 80 ? -12.358 0.366 5.301 1.00 93.56 80 SER A O 1
ATOM 634 N N . ILE A 1 81 ? -10.490 1.044 6.349 1.00 94.12 81 ILE A N 1
ATOM 635 C CA . ILE A 1 81 ? -10.747 0.344 7.603 1.00 94.12 81 ILE A CA 1
ATOM 636 C C . ILE A 1 81 ? -10.276 1.215 8.757 1.00 94.12 81 ILE A C 1
ATOM 638 O O . ILE A 1 81 ? -9.156 1.730 8.757 1.00 94.12 81 ILE A O 1
ATOM 642 N N . GLN A 1 82 ? -11.138 1.366 9.753 1.00 94.00 82 GLN A N 1
ATOM 643 C CA . GLN A 1 82 ? -10.810 1.975 11.027 1.00 94.00 82 GLN A CA 1
ATOM 644 C C . GLN A 1 82 ? -10.603 0.872 12.057 1.00 94.00 82 GLN A C 1
ATOM 646 O O . GLN A 1 82 ? -11.425 -0.025 12.202 1.00 94.00 82 GLN A O 1
ATOM 651 N N . ILE A 1 83 ? -9.492 0.944 12.774 1.00 92.94 83 ILE A N 1
ATOM 652 C CA . ILE A 1 83 ? -9.073 -0.035 13.768 1.00 92.94 83 ILE A CA 1
ATOM 653 C C . ILE A 1 83 ? -8.965 0.665 15.113 1.00 92.94 83 ILE A C 1
ATOM 655 O O . ILE A 1 83 ? -8.288 1.688 15.242 1.00 92.94 83 ILE A O 1
ATOM 659 N N . THR A 1 84 ? -9.580 0.074 16.127 1.00 91.25 84 THR A N 1
ATOM 660 C CA . THR A 1 84 ? -9.481 0.514 17.514 1.00 91.25 84 THR A CA 1
ATOM 661 C C . THR A 1 84 ? -8.496 -0.386 18.241 1.00 91.25 84 THR A C 1
ATOM 663 O O . THR A 1 84 ? -8.658 -1.606 18.277 1.00 91.25 84 THR A O 1
ATOM 666 N N . ARG A 1 85 ? -7.463 0.200 18.843 1.00 88.81 85 ARG A N 1
ATOM 667 C CA . ARG A 1 85 ? -6.435 -0.521 19.596 1.00 88.81 85 ARG A CA 1
ATOM 668 C C . ARG A 1 85 ? -6.259 0.092 20.977 1.00 88.81 85 ARG A C 1
ATOM 670 O O . ARG A 1 85 ? -6.230 1.308 21.120 1.00 88.81 85 ARG A O 1
ATOM 677 N N . SER A 1 86 ? -6.071 -0.763 21.975 1.00 86.56 86 SER A N 1
ATOM 678 C CA . SER A 1 86 ? -5.609 -0.356 23.300 1.00 86.56 86 SER A CA 1
ATOM 679 C C . SER A 1 86 ? -4.081 -0.389 23.366 1.00 86.56 86 SER A C 1
ATOM 681 O O . SER A 1 86 ? -3.433 -1.336 22.899 1.00 86.56 86 SER A O 1
ATOM 683 N N . GLU A 1 87 ? -3.500 0.674 23.906 1.00 85.25 87 GLU A N 1
ATOM 684 C CA . GLU A 1 87 ? -2.068 0.842 24.116 1.00 85.25 87 GLU A CA 1
ATOM 685 C C . GLU A 1 87 ? -1.832 1.499 25.478 1.00 85.25 87 GLU A C 1
ATOM 687 O O . GLU A 1 87 ? -2.673 2.257 25.947 1.00 85.25 87 GLU A O 1
ATOM 692 N N . ARG A 1 88 ? -0.705 1.207 26.135 1.00 85.06 88 ARG A N 1
ATOM 693 C CA . ARG A 1 88 ? -0.327 1.933 27.353 1.00 85.06 88 ARG A CA 1
ATOM 694 C C . ARG A 1 88 ? 0.439 3.197 26.982 1.00 85.06 88 ARG A C 1
ATOM 696 O O . ARG A 1 88 ? 1.339 3.138 26.145 1.00 85.06 88 ARG A O 1
ATOM 703 N N . ASP A 1 89 ? 0.084 4.322 27.589 1.00 82.62 89 ASP A N 1
ATOM 704 C CA . ASP A 1 89 ? 0.859 5.556 27.471 1.00 82.62 89 ASP A CA 1
ATOM 705 C C . ASP A 1 89 ? 2.202 5.456 28.224 1.00 82.62 89 ASP A C 1
ATOM 707 O O . ASP A 1 89 ? 2.500 4.465 28.897 1.00 82.62 89 ASP A O 1
ATOM 711 N N . GLY A 1 90 ? 3.028 6.502 28.120 1.00 78.81 90 GLY A N 1
ATOM 712 C CA . GLY A 1 90 ? 4.308 6.575 28.836 1.00 78.81 90 GLY A CA 1
ATOM 713 C C . GLY A 1 90 ? 4.181 6.608 30.366 1.00 78.81 90 GLY A C 1
ATOM 714 O O . GLY A 1 90 ? 5.177 6.407 31.053 1.00 78.81 90 GLY A O 1
ATOM 715 N N . ALA A 1 91 ? 2.977 6.832 30.899 1.00 83.25 91 ALA A N 1
ATOM 716 C CA . ALA A 1 91 ? 2.654 6.794 32.322 1.00 83.25 91 ALA A CA 1
ATOM 717 C C . ALA A 1 91 ? 2.018 5.453 32.754 1.00 83.25 91 ALA A C 1
ATOM 719 O O . ALA A 1 91 ? 1.714 5.267 33.930 1.00 83.25 91 ALA A O 1
ATOM 720 N N . GLY A 1 92 ? 1.845 4.501 31.828 1.00 83.06 92 GLY A N 1
ATOM 721 C CA . GLY A 1 92 ? 1.258 3.186 32.076 1.00 83.06 92 GLY A CA 1
ATOM 722 C C . GLY A 1 92 ? -0.272 3.133 32.026 1.00 83.06 92 GLY A C 1
ATOM 723 O O . GLY A 1 92 ? -0.826 2.049 32.224 1.00 83.06 92 GLY A O 1
ATOM 724 N N . ASN A 1 93 ? -0.960 4.239 31.731 1.00 84.75 93 ASN A N 1
ATOM 725 C CA . ASN A 1 93 ? -2.417 4.269 31.599 1.00 84.75 93 ASN A CA 1
ATOM 726 C C . ASN A 1 93 ? -2.853 3.646 30.276 1.00 84.75 93 ASN A C 1
ATOM 728 O O . ASN A 1 93 ? -2.205 3.826 29.245 1.00 84.75 93 ASN A O 1
ATOM 732 N N . GLU A 1 94 ? -3.980 2.938 30.285 1.00 84.12 94 GLU A N 1
ATOM 733 C CA . GLU A 1 94 ? -4.572 2.404 29.063 1.00 84.12 94 GLU A CA 1
ATOM 734 C C . GLU A 1 94 ? -5.225 3.530 28.245 1.00 84.12 94 GLU A C 1
ATOM 736 O O . GLU A 1 94 ? -6.130 4.216 28.716 1.00 84.12 94 GLU A O 1
ATOM 741 N N . VAL A 1 95 ? -4.774 3.706 27.004 1.00 86.25 95 VAL A N 1
ATOM 742 C CA . VAL A 1 95 ? -5.270 4.702 26.053 1.00 86.25 95 VAL A CA 1
ATOM 743 C C . VAL A 1 95 ? -5.773 4.005 24.793 1.00 86.25 95 VAL A C 1
ATOM 745 O O . VAL A 1 95 ? -5.164 3.065 24.276 1.00 86.25 95 VAL A O 1
ATOM 748 N N . ILE A 1 96 ? -6.901 4.490 24.276 1.00 87.75 96 ILE A N 1
ATOM 749 C CA . ILE A 1 96 ? -7.489 4.005 23.029 1.00 87.75 96 ILE A CA 1
ATOM 750 C C . ILE A 1 96 ? -6.915 4.805 21.857 1.00 87.75 96 ILE A C 1
ATOM 752 O O . ILE A 1 96 ? -7.052 6.029 21.780 1.00 87.75 96 ILE A O 1
ATOM 756 N N . ARG A 1 97 ? -6.293 4.092 20.918 1.00 88.88 97 ARG A N 1
ATOM 757 C CA . ARG A 1 97 ? -5.781 4.618 19.656 1.00 88.88 97 ARG A CA 1
ATOM 758 C C . ARG A 1 97 ? -6.670 4.154 18.509 1.00 88.88 97 ARG A C 1
ATOM 760 O O . ARG A 1 97 ? -6.895 2.957 18.338 1.00 88.88 97 ARG A O 1
ATOM 767 N N . TYR A 1 98 ? -7.089 5.098 17.678 1.00 90.88 98 TYR A N 1
ATOM 768 C CA . TYR A 1 98 ? -7.733 4.814 16.401 1.00 90.88 98 TYR A CA 1
ATOM 769 C C . TYR A 1 98 ? -6.694 4.887 15.286 1.00 90.88 98 TYR A C 1
ATOM 771 O O . TYR A 1 98 ? -5.881 5.815 15.244 1.00 90.88 98 TYR A O 1
ATOM 779 N N . ILE A 1 99 ? -6.697 3.894 14.407 1.00 92.88 99 ILE A N 1
ATOM 780 C CA . ILE A 1 99 ? -5.831 3.812 13.233 1.00 92.88 99 ILE A CA 1
ATOM 781 C C . ILE A 1 99 ? -6.747 3.648 12.031 1.00 92.88 99 ILE A C 1
ATOM 783 O O . ILE A 1 99 ? -7.501 2.681 11.986 1.00 92.88 99 ILE A O 1
ATOM 787 N N . THR A 1 100 ? -6.672 4.555 11.066 1.00 94.50 100 THR A N 1
ATOM 788 C CA . THR A 1 100 ? -7.448 4.443 9.830 1.00 94.50 100 THR A CA 1
ATOM 789 C C . THR A 1 100 ? -6.501 4.212 8.670 1.00 94.50 100 THR A C 1
ATOM 791 O O . THR A 1 100 ? -5.506 4.924 8.528 1.00 94.50 100 THR A O 1
ATOM 794 N N . TYR A 1 101 ? -6.821 3.207 7.864 1.00 95.62 101 TYR A N 1
ATOM 795 C CA . TYR A 1 101 ? -6.203 2.961 6.570 1.00 95.62 101 TYR A CA 1
ATOM 796 C C . TYR A 1 101 ? -7.190 3.336 5.472 1.00 95.62 101 TYR A C 1
ATOM 798 O O . TYR A 1 101 ? -8.364 2.976 5.565 1.00 95.62 101 TYR A O 1
ATOM 806 N N . SER A 1 102 ? -6.716 4.034 4.449 1.00 94.69 102 SER A N 1
ATOM 807 C CA . SER A 1 102 ? -7.495 4.441 3.277 1.00 94.69 102 SER A CA 1
ATOM 808 C C . SER A 1 102 ? -6.644 4.340 2.021 1.00 94.69 102 SER A C 1
ATOM 810 O O . SER A 1 102 ? -5.417 4.351 2.089 1.00 94.69 102 SER A O 1
ATOM 812 N N . HIS A 1 103 ? -7.300 4.211 0.874 1.00 94.31 103 HIS A N 1
ATOM 813 C CA . HIS A 1 103 ? -6.650 4.284 -0.429 1.00 94.31 103 HIS A CA 1
ATOM 814 C C . HIS A 1 103 ? -6.934 5.633 -1.070 1.00 94.31 103 HIS A C 1
ATOM 816 O O . HIS A 1 103 ? -8.102 5.991 -1.237 1.00 94.31 103 HIS A O 1
ATOM 822 N N . ASP A 1 104 ? -5.870 6.344 -1.428 1.00 92.69 104 ASP A N 1
ATOM 823 C CA . ASP A 1 104 ? -5.943 7.500 -2.307 1.00 92.69 104 ASP A CA 1
ATOM 824 C C . ASP A 1 104 ? -5.779 7.028 -3.764 1.00 92.69 104 ASP A C 1
ATOM 826 O O . ASP A 1 104 ? -4.691 6.590 -4.160 1.00 92.69 104 ASP A O 1
ATOM 830 N N . PRO A 1 105 ? -6.845 7.073 -4.584 1.00 87.81 105 PRO A N 1
ATOM 831 C CA . PRO A 1 105 ? -6.775 6.663 -5.979 1.00 87.81 105 PRO A CA 1
ATOM 832 C C . PRO A 1 105 ? -6.045 7.669 -6.879 1.00 87.81 105 PRO A C 1
ATOM 834 O O . PRO A 1 105 ? -5.706 7.299 -8.001 1.00 87.81 105 PRO A O 1
ATOM 837 N N . VAL A 1 106 ? -5.849 8.918 -6.442 1.00 87.81 106 VAL A N 1
ATOM 838 C CA . VAL A 1 106 ? -5.193 9.972 -7.231 1.00 87.81 106 VAL A CA 1
ATOM 839 C C . VAL A 1 106 ? -3.684 9.794 -7.168 1.00 87.81 106 VAL A C 1
ATOM 841 O O . VAL A 1 106 ? -3.044 9.651 -8.208 1.00 87.81 106 VAL A O 1
ATOM 844 N N . ASP A 1 107 ? -3.148 9.719 -5.953 1.00 87.94 107 ASP A N 1
ATOM 845 C CA . ASP A 1 107 ? -1.710 9.555 -5.726 1.00 87.94 107 ASP A CA 1
ATOM 846 C C . ASP A 1 107 ? -1.278 8.075 -5.755 1.00 87.94 107 ASP A C 1
ATOM 848 O O . ASP A 1 107 ? -0.089 7.758 -5.793 1.00 87.94 107 ASP A O 1
ATOM 852 N N . MET A 1 108 ? -2.246 7.151 -5.837 1.00 90.19 108 MET A N 1
ATOM 853 C CA . MET A 1 108 ? -2.044 5.697 -5.838 1.00 90.19 108 MET A CA 1
ATOM 854 C C . MET A 1 108 ? -1.332 5.217 -4.572 1.00 90.19 108 MET A C 1
ATOM 856 O O . MET A 1 108 ? -0.389 4.421 -4.626 1.00 90.19 108 MET A O 1
ATOM 860 N N . GLU A 1 109 ? -1.789 5.690 -3.415 1.00 93.00 109 GLU A N 1
ATOM 861 C CA . GLU A 1 109 ? -1.150 5.416 -2.131 1.00 93.00 109 GLU A CA 1
ATOM 862 C C . GLU A 1 109 ? -2.121 4.798 -1.130 1.00 93.00 109 GLU A C 1
ATOM 864 O O . GLU A 1 109 ? -3.323 5.068 -1.111 1.00 93.00 109 GLU A O 1
ATOM 869 N N . VAL A 1 110 ? -1.588 3.938 -0.269 1.00 94.44 110 VAL A N 1
ATOM 870 C CA . VAL A 1 110 ? -2.264 3.558 0.969 1.00 94.44 110 VAL A CA 1
ATOM 871 C C . VAL A 1 110 ? -1.827 4.543 2.027 1.00 94.44 110 VAL A C 1
ATOM 873 O O . VAL A 1 110 ? -0.646 4.619 2.365 1.00 94.44 110 VAL A O 1
ATOM 876 N N . GLU A 1 111 ? -2.787 5.248 2.592 1.00 95.38 111 GLU A N 1
ATOM 877 C CA . GLU A 1 111 ? -2.554 6.199 3.656 1.00 95.38 111 GLU A CA 1
ATOM 878 C C . GLU A 1 111 ? -2.871 5.590 5.015 1.00 95.38 111 GLU A C 1
ATOM 880 O O . GLU A 1 111 ? -3.697 4.683 5.169 1.00 95.38 111 GLU A O 1
ATOM 885 N N . ARG A 1 112 ? -2.210 6.126 6.035 1.00 94.50 112 ARG A N 1
ATOM 886 C CA . ARG A 1 112 ? -2.424 5.777 7.430 1.00 94.50 112 ARG A CA 1
ATOM 887 C C . ARG A 1 112 ? -2.575 7.045 8.251 1.00 94.50 112 ARG A C 1
ATOM 889 O O . ARG A 1 112 ? -1.636 7.829 8.363 1.00 94.50 112 ARG A O 1
ATOM 896 N N . SER A 1 113 ? -3.707 7.195 8.924 1.00 92.81 113 SER A N 1
ATOM 897 C CA . SER A 1 113 ? -3.899 8.219 9.954 1.00 92.81 113 SER A CA 1
ATOM 898 C C . SER A 1 113 ? -4.015 7.578 11.334 1.00 92.81 113 SER A C 1
ATOM 900 O O . SER A 1 113 ? -4.419 6.422 11.491 1.00 92.81 113 SER A O 1
ATOM 902 N N . THR A 1 114 ? -3.597 8.311 12.366 1.00 90.12 114 THR A N 1
ATOM 903 C CA . THR A 1 114 ? -3.703 7.859 13.753 1.00 90.12 114 THR A CA 1
ATOM 904 C C . THR A 1 114 ? -4.261 8.935 14.652 1.00 90.12 114 THR A C 1
ATOM 906 O O . THR A 1 114 ? -3.967 10.116 14.501 1.00 90.12 114 THR A O 1
ATOM 909 N N . ARG A 1 115 ? -5.028 8.510 15.648 1.00 86.94 115 ARG A N 1
ATOM 910 C CA . ARG A 1 115 ? -5.650 9.409 16.608 1.00 86.94 115 ARG A CA 1
ATOM 911 C C . ARG A 1 115 ? -5.566 8.813 18.007 1.00 86.94 115 ARG A C 1
ATOM 9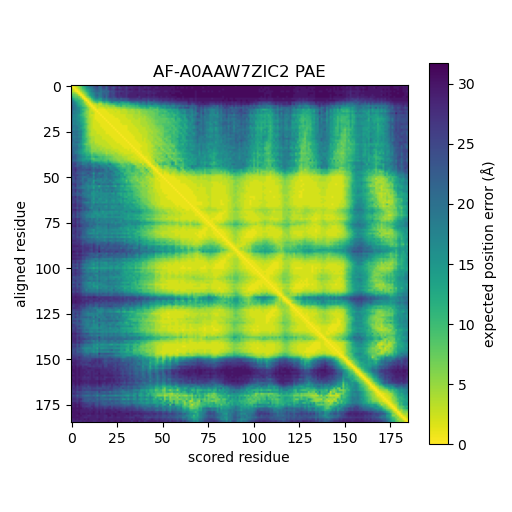13 O O . ARG A 1 115 ? -6.093 7.732 18.253 1.00 86.94 115 ARG A O 1
ATOM 920 N N . LEU A 1 116 ? -4.916 9.538 18.910 1.00 75.31 116 LEU A N 1
ATOM 921 C CA . LEU A 1 116 ? -4.993 9.366 20.361 1.00 75.31 116 LEU A CA 1
ATOM 922 C C . LEU A 1 116 ? -5.842 10.546 20.842 1.00 75.31 116 LEU A C 1
ATOM 924 O O . LEU A 1 116 ? -5.377 11.668 20.695 1.00 75.31 116 LEU A O 1
ATOM 928 N N . THR A 1 117 ? -7.099 10.319 21.249 1.00 65.00 117 THR A N 1
ATOM 929 C CA . THR A 1 117 ? -8.031 11.330 21.823 1.00 65.00 117 THR A CA 1
ATOM 930 C C . THR A 1 117 ? -7.705 12.801 21.487 1.00 65.00 117 THR A C 1
ATOM 932 O O . THR A 1 117 ? -6.993 13.473 22.222 1.00 65.00 117 THR A O 1
ATOM 935 N N . GLY A 1 118 ? -8.205 13.310 20.355 1.00 63.72 118 GLY A N 1
ATOM 936 C CA . GLY A 1 118 ? -7.855 14.648 19.844 1.00 63.72 118 GLY A CA 1
ATOM 937 C C . GLY A 1 118 ? -8.287 14.846 18.388 1.00 63.72 118 GLY A C 1
ATOM 938 O O . GLY A 1 118 ? -9.105 14.058 17.918 1.00 63.72 118 GLY A O 1
ATOM 939 N N . PRO A 1 119 ? -7.812 15.859 17.649 1.00 65.88 119 PRO A N 1
ATOM 940 C CA . PRO A 1 119 ? -8.031 15.947 16.202 1.00 65.88 119 PRO A CA 1
ATOM 941 C C . PRO A 1 119 ? -7.355 14.780 15.455 1.00 65.88 119 PRO A C 1
ATOM 943 O O . PRO A 1 119 ? -6.390 14.190 15.940 1.00 65.88 119 PRO A O 1
ATOM 946 N N . VAL A 1 120 ? -7.904 14.402 14.298 1.00 74.69 120 VAL A N 1
ATOM 947 C CA . VAL A 1 120 ? -7.349 13.342 13.435 1.00 74.69 120 VAL A CA 1
ATOM 948 C C . VAL A 1 120 ? -5.997 13.815 12.895 1.00 74.69 120 VAL A C 1
ATOM 950 O O . VAL A 1 120 ? -5.905 14.943 12.413 1.00 74.69 120 VAL A O 1
ATOM 953 N N . SER A 1 121 ? -4.947 12.989 12.991 1.00 79.81 121 SER A N 1
ATOM 954 C CA . SER A 1 121 ? -3.678 13.316 12.332 1.00 79.81 121 SER A CA 1
ATOM 955 C C . SER A 1 121 ? -3.882 13.341 10.823 1.00 79.81 121 SER A C 1
ATOM 957 O O . SER A 1 121 ? -4.609 12.492 10.303 1.00 79.81 121 SER A O 1
ATOM 959 N N . SER A 1 122 ? -3.189 14.233 10.115 1.00 84.75 122 SER A N 1
ATOM 960 C CA . SER A 1 122 ? -3.152 14.171 8.654 1.00 84.75 122 SER A CA 1
ATOM 961 C C . SER A 1 122 ? -2.783 12.753 8.192 1.00 84.75 122 SER A C 1
ATOM 963 O O . SER A 1 122 ? -1.948 12.107 8.845 1.00 84.75 122 SER A O 1
ATOM 965 N N . PRO A 1 123 ? -3.428 12.239 7.132 1.00 88.69 123 PRO A N 1
ATOM 966 C CA . PRO A 1 123 ? -3.032 10.981 6.519 1.00 88.69 123 PRO A CA 1
ATOM 967 C C . PRO A 1 123 ? -1.555 11.036 6.120 1.00 88.69 123 PRO A C 1
ATOM 969 O O . PRO A 1 123 ? -1.066 12.062 5.650 1.00 88.69 123 PRO A O 1
ATOM 972 N N . LEU A 1 124 ? -0.829 9.955 6.395 1.00 91.44 124 LEU A N 1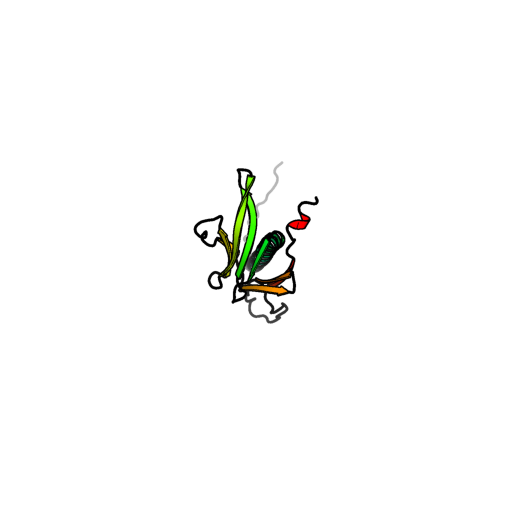
ATOM 973 C CA . LEU A 1 124 ? 0.562 9.794 5.988 1.00 91.44 124 LEU A CA 1
ATOM 974 C C . LEU A 1 124 ? 0.658 8.623 5.012 1.00 91.44 124 LEU A C 1
ATOM 976 O O . LEU A 1 124 ? 0.079 7.568 5.304 1.00 91.44 124 LEU A O 1
ATOM 980 N N . PRO A 1 125 ? 1.416 8.757 3.917 1.00 92.81 125 PRO A N 1
ATOM 981 C CA . PRO A 1 125 ? 1.596 7.666 2.977 1.00 92.81 125 PRO A CA 1
ATOM 982 C C . PRO A 1 125 ? 2.344 6.510 3.643 1.00 92.81 125 PRO A C 1
ATOM 984 O O . PRO A 1 125 ? 3.361 6.693 4.318 1.00 92.81 125 PRO A O 1
ATOM 987 N N . LEU A 1 126 ? 1.804 5.303 3.493 1.00 93.12 126 LEU A N 1
ATOM 988 C CA . LEU A 1 126 ? 2.402 4.059 3.971 1.00 93.12 126 LEU A CA 1
ATOM 989 C C . LEU A 1 126 ? 3.065 3.280 2.836 1.00 93.12 126 LEU A C 1
ATOM 991 O O . LEU A 1 126 ? 4.100 2.656 3.060 1.00 93.12 126 LEU A O 1
ATOM 995 N N . ALA A 1 127 ? 2.423 3.247 1.673 1.00 92.56 127 ALA A N 1
ATOM 996 C CA . ALA A 1 127 ? 2.880 2.515 0.503 1.00 92.56 127 ALA A CA 1
ATOM 997 C C . ALA A 1 127 ? 2.342 3.189 -0.757 1.00 92.56 127 ALA A C 1
ATOM 999 O O . ALA A 1 127 ? 1.161 3.529 -0.799 1.00 92.56 127 ALA A O 1
ATOM 1000 N N . SER A 1 128 ? 3.190 3.318 -1.771 1.00 90.81 128 SER A N 1
ATOM 1001 C CA . SER A 1 128 ? 2.847 3.934 -3.058 1.00 90.81 128 SER A CA 1
ATOM 1002 C C . SER A 1 128 ? 2.693 2.868 -4.152 1.00 90.81 128 SER A C 1
ATOM 1004 O O . SER A 1 128 ? 2.978 1.686 -3.925 1.00 90.81 128 SER A O 1
ATOM 1006 N N . HIS A 1 129 ? 2.245 3.276 -5.343 1.00 88.75 129 HIS A N 1
ATOM 1007 C CA . HIS A 1 129 ? 1.962 2.391 -6.485 1.00 88.75 129 HIS A CA 1
ATOM 1008 C C . HIS A 1 129 ? 0.857 1.362 -6.213 1.00 88.75 129 HIS A C 1
ATOM 1010 O O . HIS A 1 129 ? 0.922 0.216 -6.664 1.00 88.75 129 HIS A O 1
ATOM 1016 N N . ILE A 1 130 ? -0.165 1.760 -5.460 1.00 89.06 130 ILE A N 1
ATOM 1017 C CA . ILE A 1 130 ? -1.326 0.945 -5.117 1.00 89.06 130 ILE A CA 1
ATOM 1018 C C . ILE A 1 130 ? -2.516 1.382 -5.972 1.00 89.06 130 ILE A C 1
ATOM 1020 O O . ILE A 1 130 ? -3.039 2.484 -5.836 1.00 89.06 130 ILE A O 1
ATOM 1024 N N . CYS A 1 131 ? -2.977 0.492 -6.846 1.00 88.50 131 CYS A N 1
ATOM 1025 C CA . CYS A 1 131 ? -4.126 0.726 -7.719 1.00 88.50 131 CYS A CA 1
ATOM 1026 C C . CYS A 1 131 ? -5.463 0.503 -7.011 1.00 88.50 131 CYS A C 1
ATOM 1028 O O . CYS A 1 131 ? -6.455 1.144 -7.353 1.00 88.50 131 CYS A O 1
ATOM 1030 N N . SER A 1 132 ? -5.526 -0.434 -6.063 1.00 89.50 132 SER A N 1
ATOM 1031 C CA . SER A 1 132 ? -6.755 -0.680 -5.309 1.00 89.50 132 SER A CA 1
ATOM 1032 C C . SER A 1 132 ? -6.487 -1.292 -3.945 1.00 89.50 132 SER A C 1
ATOM 1034 O O . SER A 1 132 ? -5.638 -2.175 -3.812 1.00 89.50 132 SER A O 1
ATOM 1036 N N . LEU A 1 133 ? -7.309 -0.908 -2.976 1.00 93.06 133 LEU A N 1
ATOM 1037 C CA . LEU A 1 133 ? -7.396 -1.516 -1.657 1.00 93.06 133 LEU A CA 1
ATOM 1038 C C . LEU A 1 133 ? -8.841 -1.932 -1.401 1.00 93.06 133 LEU A C 1
ATOM 1040 O O . LEU A 1 133 ? -9.761 -1.145 -1.631 1.00 93.06 133 LEU A O 1
ATOM 1044 N N . LYS A 1 134 ? -9.038 -3.156 -0.918 1.00 94.44 134 LYS A N 1
ATOM 1045 C CA . LYS A 1 134 ? -10.351 -3.661 -0.532 1.00 94.44 134 LYS A CA 1
ATOM 1046 C C . LYS A 1 134 ? -10.272 -4.428 0.779 1.00 94.44 134 LYS A C 1
ATOM 1048 O O . LYS A 1 134 ? -9.394 -5.274 0.953 1.00 94.44 134 LYS A O 1
ATOM 1053 N N . PHE A 1 135 ? -11.214 -4.150 1.666 1.00 93.00 135 PHE A N 1
ATOM 1054 C CA . PHE A 1 135 ? -11.418 -4.861 2.916 1.00 93.00 135 PHE A CA 1
ATOM 1055 C C . PHE A 1 135 ? -12.759 -5.581 2.879 1.00 93.00 135 PHE A C 1
ATOM 1057 O O . PHE A 1 135 ? -13.799 -4.968 2.647 1.00 93.00 135 PHE A O 1
ATOM 1064 N N . GLU A 1 136 ? -12.740 -6.877 3.150 1.00 92.62 136 GLU A N 1
ATOM 1065 C CA . GLU A 1 136 ? -13.947 -7.688 3.275 1.00 92.62 136 GLU A CA 1
ATOM 1066 C C . GLU A 1 136 ? -13.942 -8.406 4.618 1.00 92.62 136 GLU A C 1
ATOM 1068 O O . GLU A 1 136 ? -12.897 -8.836 5.108 1.00 92.62 136 GLU A O 1
ATOM 1073 N N . GLN A 1 137 ? -15.115 -8.531 5.229 1.00 89.69 137 GLN A N 1
ATOM 1074 C CA . GLN A 1 137 ? -15.273 -9.319 6.440 1.00 89.69 137 GLN A CA 1
ATOM 1075 C C . GLN A 1 137 ? -15.716 -10.733 6.073 1.00 89.69 137 GLN A C 1
ATOM 1077 O O . GLN A 1 137 ? -16.746 -10.927 5.431 1.00 89.69 137 GLN A O 1
ATOM 1082 N N . GLU A 1 138 ? -14.967 -11.723 6.546 1.00 88.88 138 GLU A N 1
ATOM 1083 C CA . GLU A 1 138 ? -15.276 -13.139 6.387 1.00 88.88 138 GLU A CA 1
ATOM 1084 C C . GLU A 1 138 ? -15.331 -13.793 7.775 1.00 88.88 138 GLU A C 1
ATOM 1086 O O . GLU A 1 138 ? -14.325 -14.205 8.363 1.00 88.88 138 GLU A O 1
ATOM 1091 N N . GLY A 1 139 ? -16.530 -13.815 8.362 1.00 85.00 139 GLY A N 1
ATOM 1092 C CA . GLY A 1 139 ? -16.732 -14.249 9.744 1.00 85.00 139 GLY A CA 1
ATOM 1093 C C . GLY A 1 139 ? -15.996 -13.345 10.741 1.00 85.00 139 GLY A C 1
ATOM 1094 O O . GLY A 1 139 ? -16.337 -12.174 10.894 1.00 85.00 139 GLY A O 1
ATOM 1095 N N . ASN A 1 140 ? -14.987 -13.899 11.425 1.00 81.69 140 ASN A N 1
ATOM 1096 C CA . ASN A 1 140 ? -14.121 -13.168 12.365 1.00 81.69 140 ASN A CA 1
ATOM 1097 C C . ASN A 1 140 ? -12.741 -12.812 11.764 1.00 81.69 140 ASN A C 1
ATOM 1099 O O . ASN A 1 140 ? -11.783 -12.515 12.483 1.00 81.69 140 ASN A O 1
ATOM 1103 N N . ALA A 1 141 ? -12.608 -12.924 10.442 1.00 83.62 141 ALA A N 1
ATOM 1104 C CA . ALA A 1 141 ? -11.429 -12.516 9.700 1.00 83.62 141 ALA A CA 1
ATOM 1105 C C . ALA A 1 141 ? -11.729 -11.282 8.844 1.00 83.62 141 ALA A C 1
ATOM 1107 O O . ALA A 1 141 ? -12.844 -11.097 8.361 1.00 83.62 141 ALA A O 1
ATOM 1108 N N . VAL A 1 142 ? -10.699 -10.474 8.624 1.00 88.81 142 VAL A N 1
ATOM 1109 C CA . VAL A 1 142 ? -10.660 -9.426 7.612 1.00 88.81 142 VAL A CA 1
ATOM 1110 C C . VAL A 1 142 ? -9.790 -9.926 6.467 1.00 88.81 142 VAL A C 1
ATOM 1112 O O . VAL A 1 142 ? -8.633 -10.305 6.671 1.00 88.81 142 VAL A O 1
ATOM 1115 N N . VAL A 1 143 ? -10.346 -9.931 5.266 1.00 90.56 143 VAL A N 1
ATOM 1116 C CA . VAL A 1 143 ? -9.628 -10.176 4.020 1.00 90.56 143 VAL A CA 1
ATOM 1117 C C . VAL A 1 143 ? -9.183 -8.826 3.476 1.00 90.56 143 VAL A C 1
ATOM 1119 O O . VAL A 1 143 ? -9.997 -7.938 3.233 1.00 90.56 143 VAL A O 1
ATOM 1122 N N . ILE A 1 144 ? -7.875 -8.666 3.313 1.00 91.50 144 ILE A N 1
ATOM 1123 C CA . ILE A 1 144 ? -7.240 -7.486 2.736 1.00 91.50 144 ILE A CA 1
ATOM 1124 C C . ILE A 1 144 ? -6.824 -7.856 1.318 1.00 91.50 144 ILE A C 1
ATOM 1126 O O . ILE A 1 144 ? -6.004 -8.755 1.131 1.00 91.50 144 ILE A O 1
ATOM 1130 N N . THR A 1 145 ? -7.362 -7.153 0.331 1.00 91.88 145 THR A N 1
ATOM 1131 C CA . THR A 1 145 ? -6.942 -7.271 -1.066 1.00 91.88 145 THR A CA 1
ATOM 1132 C C . THR A 1 145 ? -6.254 -5.982 -1.474 1.00 91.88 145 THR A C 1
ATOM 1134 O O . THR A 1 145 ? -6.870 -4.917 -1.460 1.00 91.88 145 THR A O 1
ATOM 1137 N N . ILE A 1 146 ? -4.973 -6.074 -1.824 1.00 90.94 146 ILE A N 1
ATOM 1138 C CA . ILE A 1 146 ? -4.174 -4.946 -2.302 1.00 90.94 146 ILE A CA 1
ATOM 1139 C C . ILE A 1 146 ? -3.710 -5.259 -3.718 1.00 90.94 146 ILE A C 1
ATOM 1141 O O . ILE A 1 146 ? -3.147 -6.327 -3.963 1.00 90.94 146 ILE A O 1
ATOM 1145 N N . THR A 1 147 ? -3.914 -4.318 -4.630 1.00 89.12 147 THR A N 1
ATOM 1146 C CA . THR A 1 147 ? -3.475 -4.433 -6.020 1.00 89.12 147 THR A CA 1
ATOM 1147 C C . THR A 1 147 ? -2.472 -3.333 -6.312 1.00 89.12 147 THR A C 1
ATOM 1149 O O . THR A 1 147 ? -2.787 -2.159 -6.127 1.00 89.12 147 THR A O 1
ATOM 1152 N N . GLY A 1 148 ? -1.276 -3.706 -6.755 1.00 86.00 148 GLY A N 1
ATOM 1153 C CA . GLY A 1 148 ? -0.202 -2.786 -7.114 1.00 86.00 148 GLY A CA 1
ATOM 1154 C C . GLY A 1 148 ? -0.116 -2.525 -8.614 1.00 86.00 148 GLY A C 1
ATOM 1155 O O . GLY A 1 148 ? -0.517 -3.358 -9.435 1.00 86.00 148 GLY A O 1
ATOM 1156 N N . GLU A 1 149 ? 0.450 -1.373 -8.956 1.00 81.62 149 GLU A N 1
ATOM 1157 C CA . GLU A 1 149 ? 0.715 -0.954 -10.326 1.00 81.62 149 GLU A CA 1
ATOM 1158 C C . GLU A 1 149 ? 1.695 -1.915 -11.006 1.00 81.62 149 GLU A C 1
ATOM 1160 O O . GLU A 1 149 ? 2.690 -2.363 -10.432 1.00 81.62 149 GLU A O 1
ATOM 1165 N N . LYS A 1 150 ? 1.428 -2.234 -12.271 1.00 69.44 150 LYS A N 1
ATOM 1166 C CA . LYS A 1 150 ? 2.378 -2.947 -13.119 1.00 69.44 150 LYS A CA 1
ATOM 1167 C C . LYS A 1 150 ? 2.869 -1.981 -14.183 1.00 69.44 150 LYS A C 1
ATOM 1169 O O . LYS A 1 150 ? 2.090 -1.554 -15.029 1.00 69.44 150 LYS A O 1
ATOM 1174 N N . THR A 1 151 ? 4.158 -1.651 -14.166 1.00 58.34 151 THR A N 1
ATOM 1175 C CA . THR A 1 151 ? 4.738 -0.811 -15.219 1.00 58.34 151 THR A CA 1
ATOM 1176 C C . THR A 1 151 ? 4.696 -1.552 -16.542 1.00 58.34 151 THR A C 1
ATOM 1178 O O . THR A 1 151 ? 5.288 -2.626 -16.698 1.00 58.34 151 THR A O 1
ATOM 1181 N N . TYR A 1 152 ? 4.067 -0.929 -17.529 1.00 50.19 152 TYR A N 1
ATOM 1182 C CA . TYR A 1 152 ? 4.256 -1.280 -18.925 1.00 50.19 152 TYR A CA 1
ATOM 1183 C C . TYR A 1 152 ? 5.517 -0.580 -19.421 1.00 50.19 152 TYR A C 1
ATOM 1185 O O . TYR A 1 152 ? 5.506 0.609 -19.726 1.00 50.19 152 TYR A O 1
ATOM 1193 N N . VAL A 1 153 ? 6.618 -1.316 -19.532 1.00 47.97 153 VAL A N 1
ATOM 1194 C CA . VAL A 1 153 ? 7.692 -0.892 -20.432 1.00 47.97 153 VAL A CA 1
ATOM 1195 C C . VAL A 1 153 ? 7.321 -1.466 -21.792 1.00 47.97 153 VAL A C 1
ATOM 1197 O O . VAL A 1 153 ? 7.385 -2.681 -21.965 1.00 47.97 153 VAL A O 1
ATOM 1200 N N . LYS A 1 154 ? 6.869 -0.618 -22.729 1.00 43.47 154 LYS A N 1
ATOM 1201 C CA . LYS A 1 154 ? 6.689 -1.026 -24.130 1.00 43.47 154 LYS A CA 1
ATOM 1202 C C . LYS A 1 154 ? 8.046 -1.490 -24.653 1.00 43.47 154 LYS A C 1
ATOM 1204 O O . LYS A 1 154 ? 8.929 -0.679 -24.919 1.00 43.47 154 LYS A O 1
ATOM 1209 N N . GLU A 1 155 ? 8.213 -2.801 -24.726 1.00 42.53 155 GLU A N 1
ATOM 1210 C CA . GLU A 1 155 ? 9.332 -3.443 -25.395 1.00 42.53 155 GLU A CA 1
ATOM 1211 C C . GLU A 1 155 ? 9.214 -3.105 -26.885 1.00 42.53 155 GLU A C 1
ATOM 1213 O O . GLU A 1 155 ? 8.127 -3.184 -27.459 1.00 42.53 155 GLU A O 1
ATOM 1218 N N . GLY A 1 156 ? 10.296 -2.611 -27.486 1.00 42.59 156 GLY A N 1
ATOM 1219 C CA . GLY A 1 156 ? 10.294 -2.185 -28.880 1.00 42.59 156 GLY A CA 1
ATOM 1220 C C . GLY A 1 156 ? 9.824 -3.305 -29.811 1.00 42.59 156 GLY A C 1
ATOM 1221 O O . GLY A 1 156 ? 10.505 -4.310 -29.962 1.00 42.59 156 GLY A O 1
ATOM 1222 N N . ASP A 1 157 ? 8.656 -3.095 -30.413 1.00 46.75 157 ASP A N 1
ATOM 1223 C CA . ASP A 1 157 ? 8.175 -3.566 -31.720 1.00 46.75 157 ASP A CA 1
ATOM 1224 C C . ASP A 1 157 ? 8.404 -5.031 -32.146 1.00 46.75 157 ASP A C 1
ATOM 1226 O O . ASP A 1 157 ? 8.388 -5.347 -33.336 1.00 46.75 157 ASP A O 1
ATOM 1230 N N . LYS A 1 158 ? 8.580 -5.971 -31.215 1.00 41.22 158 LYS A N 1
ATOM 1231 C CA . LYS A 1 158 ? 8.519 -7.403 -31.537 1.00 41.22 158 LYS A CA 1
ATOM 1232 C C . LYS A 1 158 ? 7.622 -8.128 -30.557 1.00 41.22 158 LYS A C 1
ATOM 1234 O O . LYS A 1 158 ? 8.015 -8.454 -29.442 1.00 41.22 158 LYS A O 1
ATOM 1239 N N . GLY A 1 159 ? 6.400 -8.358 -31.033 1.00 42.84 159 GLY A N 1
ATOM 1240 C CA . GLY A 1 159 ? 5.395 -9.184 -30.396 1.00 42.84 159 GLY A CA 1
ATOM 1241 C C . GLY A 1 159 ? 5.980 -10.518 -29.958 1.00 42.84 159 GLY A C 1
ATOM 1242 O O . GLY A 1 159 ? 6.411 -11.321 -30.777 1.00 42.84 159 GLY A O 1
ATOM 1243 N N . ASN A 1 160 ? 6.009 -10.699 -28.647 1.00 38.25 160 ASN A N 1
ATOM 1244 C CA . ASN A 1 160 ? 5.761 -11.954 -27.962 1.00 38.25 160 ASN A CA 1
ATOM 1245 C C . ASN A 1 160 ? 5.372 -11.566 -26.536 1.00 38.25 160 ASN A C 1
ATOM 1247 O O . ASN A 1 160 ? 6.212 -11.387 -25.657 1.00 38.25 160 ASN A O 1
ATOM 1251 N N . GLU A 1 161 ? 4.070 -11.365 -26.347 1.00 41.28 161 GLU A N 1
ATOM 1252 C CA . GLU A 1 161 ? 3.419 -11.102 -25.065 1.00 41.28 161 GLU A CA 1
ATOM 1253 C C . GLU A 1 161 ? 3.538 -12.349 -24.180 1.00 41.28 161 GLU A C 1
ATOM 1255 O O . GLU A 1 161 ? 2.621 -13.154 -24.065 1.00 41.28 161 GLU A O 1
ATOM 1260 N N . LEU A 1 162 ? 4.713 -12.554 -23.585 1.00 40.06 162 LEU A N 1
ATOM 1261 C CA . LEU A 1 162 ? 4.996 -13.721 -22.747 1.00 40.06 162 LEU A CA 1
ATOM 1262 C C . LEU A 1 162 ? 4.784 -13.447 -21.252 1.00 40.06 162 LEU A C 1
ATOM 1264 O O . LEU A 1 162 ? 5.289 -14.189 -20.414 1.00 40.06 162 LEU A O 1
ATOM 1268 N N . TYR A 1 163 ? 4.045 -12.393 -20.891 1.00 45.62 163 TYR A N 1
ATOM 1269 C CA . TYR A 1 163 ? 3.837 -12.026 -19.491 1.00 45.62 163 TYR A CA 1
ATOM 1270 C C . TYR A 1 163 ? 2.381 -11.719 -19.147 1.00 45.62 163 TYR A C 1
ATOM 1272 O O . TYR A 1 163 ? 1.711 -10.945 -19.819 1.00 45.62 163 TYR A O 1
ATOM 1280 N N . ASP A 1 164 ? 1.968 -12.323 -18.030 1.00 46.31 164 ASP A N 1
ATOM 1281 C CA . ASP A 1 164 ? 0.692 -12.210 -17.324 1.00 46.31 164 ASP A CA 1
ATOM 1282 C C . ASP A 1 164 ? 0.077 -10.806 -17.412 1.00 46.31 164 ASP A C 1
ATOM 1284 O O . ASP A 1 164 ? 0.682 -9.825 -16.988 1.00 46.31 164 ASP A O 1
ATOM 1288 N N . TRP A 1 165 ? -1.141 -10.689 -17.922 1.00 48.62 165 TRP A N 1
ATOM 1289 C CA . TRP A 1 165 ? -1.836 -9.406 -18.100 1.00 48.62 165 TRP A CA 1
ATOM 1290 C C . TRP A 1 165 ? -2.413 -8.850 -16.795 1.00 48.62 165 TRP A C 1
ATOM 1292 O O . TRP A 1 165 ? -3.031 -7.788 -16.774 1.00 48.62 165 TRP A O 1
ATOM 1302 N N . GLN A 1 166 ? -2.238 -9.582 -15.696 1.00 54.66 166 GLN A N 1
ATOM 1303 C CA . GLN A 1 166 ? -2.865 -9.276 -14.424 1.00 54.66 166 GLN A CA 1
ATOM 1304 C C . GLN A 1 166 ? -1.960 -8.372 -13.561 1.00 54.66 166 GLN A C 1
ATOM 1306 O O . GLN A 1 166 ? -0.732 -8.555 -13.543 1.00 54.66 166 GLN A O 1
ATOM 1311 N N . PRO A 1 167 ? -2.540 -7.370 -12.869 1.00 60.34 167 PRO A N 1
ATOM 1312 C CA . PRO A 1 167 ? -1.815 -6.536 -11.914 1.00 60.34 167 PRO A CA 1
ATOM 1313 C C . PRO A 1 167 ? -1.309 -7.367 -10.726 1.00 60.34 167 PRO A C 1
ATOM 1315 O O . PRO A 1 167 ? -1.796 -8.470 -10.472 1.00 60.34 167 PRO A O 1
ATOM 1318 N N . TYR A 1 168 ? -0.325 -6.850 -9.980 1.00 65.56 168 TYR A N 1
ATOM 1319 C CA . TYR A 1 168 ? 0.189 -7.564 -8.808 1.00 65.56 168 TYR A CA 1
ATOM 1320 C C . TYR A 1 168 ? -0.854 -7.538 -7.691 1.00 65.56 168 TYR A C 1
ATOM 1322 O O . TYR A 1 168 ? -1.046 -6.512 -7.046 1.00 65.56 168 TYR A O 1
ATOM 1330 N N . GLY A 1 169 ? -1.527 -8.664 -7.470 1.00 65.00 169 GLY A N 1
ATOM 1331 C CA . GLY A 1 169 ? -2.485 -8.836 -6.384 1.00 65.00 169 GLY A CA 1
ATOM 1332 C C . GLY A 1 169 ? -1.852 -9.523 -5.180 1.00 65.00 169 GLY A C 1
ATOM 1333 O O . GLY A 1 169 ? -1.194 -10.555 -5.318 1.00 65.00 169 GLY A O 1
ATOM 1334 N N . LEU A 1 170 ? -2.084 -8.977 -3.991 1.00 70.88 170 LEU A N 1
ATOM 1335 C CA . LEU A 1 170 ? -1.829 -9.651 -2.726 1.00 70.88 170 LEU A CA 1
ATOM 1336 C C . LEU A 1 170 ? -3.141 -9.733 -1.947 1.00 70.88 170 LEU A C 1
ATOM 1338 O O . LEU A 1 170 ? -3.711 -8.711 -1.565 1.00 70.88 170 LEU A O 1
ATOM 1342 N N . VAL A 1 171 ? -3.597 -10.960 -1.707 1.00 72.12 171 VAL A N 1
ATOM 1343 C CA . VAL A 1 171 ? -4.755 -11.246 -0.857 1.00 72.12 171 VAL A CA 1
ATOM 1344 C C . VAL A 1 171 ? -4.242 -11.845 0.441 1.00 72.12 171 VAL A C 1
ATOM 1346 O O . VAL A 1 171 ? -3.518 -12.841 0.432 1.00 72.12 171 VAL A O 1
ATOM 1349 N N . LEU A 1 172 ? -4.600 -11.229 1.562 1.00 72.12 172 LEU A N 1
ATOM 1350 C CA . LEU A 1 172 ? -4.209 -11.695 2.881 1.00 72.12 172 LEU A CA 1
ATOM 1351 C C . LEU A 1 172 ? -5.417 -11.731 3.809 1.00 72.12 172 LEU A C 1
ATOM 1353 O O . LEU A 1 172 ? -6.094 -10.728 4.009 1.00 72.12 172 LEU A O 1
ATOM 1357 N N . GLN A 1 173 ? -5.650 -12.887 4.418 1.00 65.25 173 GLN A N 1
ATOM 1358 C CA . GLN A 1 173 ? -6.689 -13.073 5.420 1.00 65.25 173 GLN A CA 1
ATOM 1359 C C . GLN A 1 173 ? -6.071 -12.958 6.814 1.00 65.25 173 GLN A C 1
ATOM 1361 O O . GLN A 1 173 ? -5.091 -13.632 7.137 1.00 65.25 173 GLN A O 1
ATOM 1366 N N . THR A 1 174 ? -6.630 -12.092 7.655 1.00 67.88 174 THR A N 1
ATOM 1367 C CA . THR A 1 174 ? -6.136 -11.854 9.012 1.00 67.88 174 THR A CA 1
ATOM 1368 C C . THR A 1 174 ? -7.280 -11.900 10.016 1.00 67.88 174 THR A C 1
ATOM 1370 O O . THR A 1 174 ? -8.341 -11.334 9.786 1.00 67.88 174 THR A O 1
ATOM 1373 N N . LYS A 1 175 ? -7.089 -12.595 11.138 1.00 71.00 175 LYS A N 1
ATOM 1374 C CA . LYS A 1 175 ? -8.089 -12.691 12.212 1.00 71.00 175 LYS A CA 1
ATOM 1375 C C . LYS A 1 175 ? -7.749 -11.719 13.328 1.00 71.00 175 LYS A C 1
ATOM 1377 O O . LYS A 1 175 ? -6.574 -11.530 13.635 1.00 71.00 175 LYS A O 1
ATOM 1382 N N . VAL A 1 176 ? -8.761 -11.137 13.956 1.00 69.44 176 VAL A N 1
ATOM 1383 C CA . VAL A 1 176 ? -8.555 -10.357 15.181 1.00 69.44 176 VAL A CA 1
ATOM 1384 C C . VAL A 1 176 ? -8.217 -11.315 16.318 1.00 69.44 176 VAL A C 1
ATOM 1386 O O . VAL A 1 176 ? -8.907 -12.319 16.499 1.00 69.44 176 VAL A O 1
ATOM 1389 N N . THR A 1 177 ? -7.166 -11.023 17.087 1.00 63.22 177 THR A N 1
ATOM 1390 C CA . THR A 1 177 ? -6.857 -11.776 18.306 1.00 63.22 177 THR A CA 1
ATOM 1391 C C . THR A 1 177 ? -7.549 -11.096 19.490 1.00 63.22 177 THR A C 1
ATOM 1393 O O . THR A 1 177 ? -7.155 -9.987 19.854 1.00 63.22 177 THR A O 1
ATOM 1396 N N . PRO A 1 178 ? -8.557 -11.723 20.127 1.00 51.12 178 PRO A N 1
ATOM 1397 C CA . PRO A 1 178 ? -9.267 -11.114 21.248 1.00 51.12 178 PRO A CA 1
ATOM 1398 C C . PRO A 1 178 ? -8.329 -10.837 22.430 1.00 51.12 178 PRO A C 1
ATOM 1400 O O . PRO A 1 178 ? -7.493 -11.677 22.773 1.00 51.12 178 PRO A O 1
ATOM 1403 N N . LYS A 1 179 ? -8.510 -9.687 23.098 1.00 49.00 179 LYS A N 1
ATOM 1404 C CA . LYS A 1 179 ? -7.689 -9.226 24.241 1.00 49.00 179 LYS A CA 1
ATOM 1405 C C . LYS A 1 179 ? -7.567 -10.278 25.362 1.00 49.00 179 LYS A C 1
ATOM 1407 O O . LYS A 1 179 ? -6.515 -10.369 25.982 1.00 49.00 179 LYS A O 1
ATOM 1412 N N . LEU A 1 180 ? -8.589 -11.121 25.547 1.00 43.94 180 LEU A N 1
ATOM 1413 C CA . LEU A 1 180 ? -8.636 -12.194 26.556 1.00 43.94 180 LEU A CA 1
ATOM 1414 C C . LEU A 1 180 ? -7.480 -13.209 26.468 1.00 43.94 180 LEU A C 1
ATOM 1416 O O . LEU A 1 180 ? -7.119 -13.795 27.480 1.00 43.94 180 LEU A O 1
ATOM 1420 N N . TYR A 1 181 ? -6.855 -13.397 25.301 1.00 44.28 181 TYR A N 1
ATOM 1421 C CA . TYR A 1 181 ? -5.712 -14.313 25.164 1.00 44.28 181 TYR A CA 1
ATOM 1422 C C . TYR A 1 181 ? -4.358 -13.699 25.554 1.00 44.28 181 TYR A C 1
ATOM 1424 O O . TYR A 1 181 ? -3.372 -14.426 25.639 1.00 44.28 181 TYR A O 1
ATOM 1432 N N . ARG A 1 182 ? -4.278 -12.381 25.786 1.00 51.09 182 ARG A N 1
ATOM 1433 C CA . ARG A 1 182 ? -3.025 -11.700 26.165 1.00 51.09 182 ARG A CA 1
ATOM 1434 C C . ARG A 1 182 ? -2.730 -11.710 27.662 1.00 51.09 182 ARG A C 1
ATOM 1436 O O . ARG A 1 182 ? -1.596 -11.439 28.021 1.00 51.09 182 ARG A O 1
ATOM 1443 N N . GLU A 1 183 ? -3.714 -11.996 28.510 1.00 46.00 183 GLU A N 1
ATOM 1444 C CA . GLU A 1 183 ? -3.540 -12.016 29.973 1.00 46.00 183 GLU A CA 1
ATOM 1445 C C . GLU A 1 183 ? -3.193 -13.412 30.524 1.00 46.00 183 GLU A C 1
ATOM 1447 O O . GLU A 1 183 ? -3.037 -13.579 31.729 1.00 46.00 183 GLU A O 1
ATOM 1452 N N . LEU A 1 184 ? -3.053 -14.416 29.649 1.00 47.53 184 LEU A N 1
ATOM 1453 C CA . LEU A 1 184 ? -2.721 -15.804 30.004 1.00 47.53 184 LEU A CA 1
ATOM 1454 C C . LEU A 1 184 ? -1.308 -16.244 29.558 1.00 47.53 184 LEU A C 1
ATOM 1456 O O . LEU A 1 184 ? -1.003 -17.435 29.622 1.00 47.53 184 LEU A O 1
ATOM 1460 N N . GLN A 1 185 ? -0.454 -15.318 29.106 1.00 41.41 185 GLN A N 1
ATOM 1461 C CA . GLN A 1 185 ? 0.964 -15.546 28.775 1.00 41.41 185 GLN A CA 1
ATOM 1462 C C . GLN A 1 185 ? 1.852 -14.582 29.554 1.00 41.41 185 GLN A C 1
ATOM 1464 O O . GLN A 1 185 ? 2.954 -15.017 29.949 1.00 41.41 185 GLN A O 1
#

pLDDT: mean 78.76, std 17.29, range [38.25, 97.0]

InterPro domains:
  IPR012902 Prokaryotic N-terminal methylation site [PF07963] (9-30)
  IPR012902 Prokaryotic N-terminal methylation site [TIGR02532] (10-30)
  IPR045584 Pilin-like [SSF54523] (12-73)

Radius of gyration: 29.99 Å; Cα contacts (8 Å, |Δi|>4): 277; chains: 1; bounding box: 95×32×79 Å

Solvent-accessible surface area (backbone atoms only — not comparable to full-atom values): 10669 Å² total; per-residue (Å²): 142,81,84,83,79,75,82,74,85,74,75,83,50,74,66,57,53,53,52,51,51,52,52,50,52,51,53,50,52,51,51,52,52,50,53,54,53,51,54,54,54,50,54,53,51,52,54,55,48,52,30,54,50,23,54,50,51,43,49,54,53,51,45,52,52,46,31,58,16,77,46,73,47,72,40,96,82,21,36,28,40,39,35,37,27,78,43,66,48,99,86,66,48,84,40,66,34,40,38,35,40,38,56,41,76,85,81,16,23,35,28,41,26,50,29,64,88,70,76,78,43,73,71,38,81,69,22,54,48,30,71,45,48,39,52,46,77,57,87,74,26,41,36,40,38,40,30,28,60,69,86,80,75,85,70,81,92,66,94,72,90,85,66,81,92,68,61,53,71,47,79,48,78,36,49,56,47,62,70,80,68,68,82,77,116

Foldseek 3Di:
DDDDPPPPPPDDDPVNVVVVVVVVVVVVVVVVVVVVVVVVVVVLVVVVVQQVVLVVQVCVVVQVQQQQFQDKDQDPVQQKIKGWHWDADPVRDTWIKIWMWGADQVQQFIWIWMDTPDDIRPTDGRGHQWNGWGWDDDPQKIKIKTFGHRDDPPDPDDDDCPDDPGTDIDIDIHGHNHPVVVVVD

Mean predicted aligned error: 12.83 Å